Protein AF-H1VSN1-F1 (afdb_monomer_lite)

pLDDT: mean 82.19, std 19.4, range [33.34, 97.88]

Foldseek 3Di:
DDWKKKDWWKWFWQFQCQVPDDKDWDQAQFPPDDDGRQKIWIKDQDDPQDDDPPHDPHDDRGIMITMMIRRDDPDPPWAWAQPDPDPPDHTDTDRCALVGCNLVSLLSVLRVRVVVVVVLVVVDPRRPPIQICPPQRSCPVPCDSVSSSVSSSPRIDTDGDDDNAPDDDPPPPRHHDDPPPPDPPPDDPDPPPDDDDDDDDDDDDDDDDDDDDDDDDD

Structure (mmCIF, N/CA/C/O backbone):
data_AF-H1VSN1-F1
#
_entry.id   AF-H1VSN1-F1
#
loop_
_atom_site.group_PDB
_atom_site.id
_atom_site.type_symbol
_atom_site.label_atom_id
_atom_site.label_alt_id
_atom_site.label_comp_id
_atom_site.label_asym_id
_atom_site.label_entity_id
_atom_site.label_seq_id
_atom_site.pdbx_PDB_ins_code
_atom_site.Cartn_x
_atom_site.Cartn_y
_atom_site.Cartn_z
_atom_site.occupancy
_atom_site.B_iso_or_equiv
_atom_site.auth_seq_id
_atom_site.auth_comp_id
_atom_site.auth_asym_id
_atom_site.auth_atom_id
_atom_site.pdbx_PDB_model_num
ATOM 1 N N . MET A 1 1 ? -9.480 0.733 17.177 1.00 90.19 1 MET A N 1
ATOM 2 C CA . MET A 1 1 ? -8.986 -0.371 16.325 1.00 90.19 1 MET A CA 1
ATOM 3 C C . MET A 1 1 ? -7.911 0.207 15.433 1.00 90.19 1 MET A C 1
ATOM 5 O O . MET A 1 1 ? -8.069 1.339 14.990 1.00 90.19 1 MET A O 1
ATOM 9 N N . ALA A 1 2 ? -6.823 -0.525 15.237 1.00 91.38 2 ALA A N 1
ATOM 10 C CA . ALA A 1 2 ? -5.777 -0.174 14.282 1.00 91.38 2 ALA A CA 1
ATOM 11 C C . ALA A 1 2 ? -5.765 -1.203 13.145 1.00 91.38 2 ALA A C 1
ATOM 13 O O . ALA A 1 2 ? -6.296 -2.301 13.311 1.00 91.38 2 ALA A O 1
ATOM 14 N N . GLU A 1 3 ? -5.174 -0.826 12.024 1.00 93.50 3 GLU A N 1
ATOM 15 C CA . GLU A 1 3 ? -5.043 -1.620 10.802 1.00 93.50 3 GLU A CA 1
ATOM 16 C C . GLU A 1 3 ? -3.779 -1.138 10.068 1.00 93.50 3 GLU A C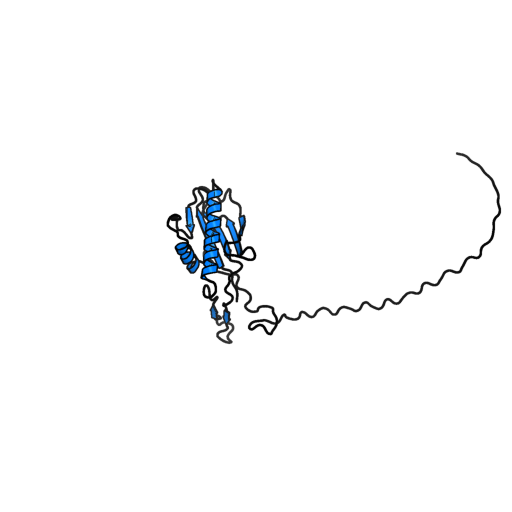 1
ATOM 18 O O . GLU A 1 3 ? -3.326 -0.023 10.343 1.00 93.50 3 GLU A O 1
ATOM 23 N N . ASN A 1 4 ? -3.185 -1.967 9.209 1.00 94.56 4 ASN A N 1
ATOM 24 C CA . ASN A 1 4 ? -2.162 -1.550 8.248 1.00 94.56 4 ASN A CA 1
ATOM 25 C C . ASN A 1 4 ? -2.818 -1.111 6.929 1.00 94.56 4 ASN A C 1
ATOM 27 O O . ASN A 1 4 ? -3.957 -1.465 6.649 1.00 94.56 4 ASN A O 1
ATOM 31 N N . TYR A 1 5 ? -2.098 -0.374 6.087 1.00 95.88 5 TYR A N 1
ATOM 32 C CA . TYR A 1 5 ? -2.568 -0.118 4.721 1.00 95.88 5 TYR A CA 1
ATOM 33 C C . TYR A 1 5 ? -1.738 -0.920 3.738 1.00 95.88 5 TYR A C 1
ATOM 35 O O . TYR A 1 5 ? -0.511 -0.827 3.739 1.00 95.88 5 TYR A O 1
ATOM 43 N N . GLU A 1 6 ? -2.407 -1.718 2.923 1.00 96.06 6 GLU A N 1
ATOM 44 C CA . GLU A 1 6 ? -1.806 -2.542 1.889 1.00 96.06 6 GLU A CA 1
ATOM 45 C C . GLU A 1 6 ? -2.018 -1.922 0.525 1.00 96.06 6 GLU A C 1
ATOM 47 O O . GLU A 1 6 ? -3.113 -1.479 0.187 1.00 96.06 6 GLU A O 1
ATOM 52 N N . ALA A 1 7 ? -0.933 -1.877 -0.233 1.00 96.62 7 ALA A N 1
ATOM 53 C CA . ALA A 1 7 ? -0.846 -1.289 -1.557 1.00 96.62 7 ALA A CA 1
ATOM 54 C C . ALA A 1 7 ? 0.370 -1.895 -2.272 1.00 96.62 7 ALA A C 1
ATOM 56 O O . ALA A 1 7 ? 0.957 -2.872 -1.806 1.00 96.62 7 ALA A O 1
ATOM 57 N N . GLY A 1 8 ? 0.793 -1.323 -3.393 1.00 96.12 8 GLY A N 1
ATOM 58 C CA . GLY A 1 8 ? 2.048 -1.716 -4.015 1.00 96.12 8 GLY A CA 1
ATOM 59 C C . GLY A 1 8 ? 2.221 -1.181 -5.418 1.00 96.12 8 GLY A C 1
ATOM 60 O O . GLY A 1 8 ? 1.441 -0.359 -5.894 1.00 96.12 8 GLY A O 1
ATOM 61 N N . VAL A 1 9 ? 3.269 -1.679 -6.060 1.00 95.75 9 VAL A N 1
ATOM 62 C CA . VAL A 1 9 ? 3.575 -1.416 -7.463 1.00 95.75 9 VAL A CA 1
ATOM 63 C C . VAL A 1 9 ? 3.561 -2.734 -8.219 1.00 95.75 9 VAL A C 1
ATOM 65 O O . VAL A 1 9 ? 4.247 -3.688 -7.841 1.00 95.75 9 VAL A O 1
ATOM 68 N N . LEU A 1 10 ? 2.749 -2.785 -9.268 1.00 95.00 10 LEU A N 1
ATOM 69 C CA . LEU A 1 10 ? 2.574 -3.944 -10.132 1.00 95.00 10 LEU A CA 1
ATOM 70 C C . LEU A 1 10 ? 3.054 -3.592 -11.531 1.00 95.00 10 LEU A C 1
ATOM 72 O O . LEU A 1 10 ? 2.751 -2.511 -12.031 1.00 95.00 10 LEU A O 1
ATOM 76 N N . GLY A 1 11 ? 3.734 -4.515 -12.197 1.00 94.50 11 GLY A N 1
ATOM 77 C CA . GLY A 1 11 ? 4.084 -4.335 -13.596 1.00 94.50 11 GLY A CA 1
ATOM 78 C C . GLY A 1 11 ? 4.507 -5.612 -14.293 1.00 94.50 11 GLY A C 1
ATOM 79 O O . GLY A 1 11 ? 4.481 -6.710 -13.732 1.00 94.50 11 GLY A O 1
ATOM 80 N N . LEU A 1 12 ? 4.882 -5.440 -15.555 1.00 94.44 12 LEU A N 1
ATOM 81 C CA . LEU A 1 12 ? 5.456 -6.469 -16.401 1.00 94.44 12 LEU A CA 1
ATOM 82 C C . LEU A 1 12 ? 6.939 -6.167 -16.622 1.00 94.44 12 LEU A C 1
ATOM 84 O O . LEU A 1 12 ? 7.295 -5.085 -17.089 1.00 94.44 12 LEU A O 1
ATOM 88 N N . ALA A 1 13 ? 7.786 -7.147 -16.334 1.00 93.75 13 ALA A N 1
ATOM 89 C CA . ALA A 1 13 ? 9.206 -7.123 -16.644 1.00 93.75 13 ALA A CA 1
ATOM 90 C C . ALA A 1 13 ? 9.476 -7.218 -18.157 1.00 93.75 13 ALA A C 1
ATOM 92 O O . ALA A 1 13 ? 8.592 -7.575 -18.952 1.00 93.75 13 ALA A O 1
ATOM 93 N N . GLY A 1 14 ? 10.716 -6.933 -18.554 1.00 93.25 14 GLY A N 1
ATOM 94 C CA . GLY A 1 14 ? 11.186 -7.054 -19.932 1.00 93.25 14 GLY A CA 1
ATOM 95 C C . GLY A 1 14 ? 11.109 -8.482 -20.473 1.00 93.25 14 GLY A C 1
ATOM 96 O O . GLY A 1 14 ? 10.671 -8.678 -21.607 1.00 93.25 14 GLY A O 1
ATOM 97 N N . ASP A 1 15 ? 11.440 -9.470 -19.641 1.00 91.88 15 ASP A N 1
ATOM 98 C CA . ASP A 1 15 ? 11.442 -10.896 -19.990 1.00 91.88 15 ASP A CA 1
ATOM 99 C C . ASP A 1 15 ? 10.823 -11.767 -18.873 1.00 91.88 15 ASP A C 1
ATOM 101 O O . ASP A 1 15 ? 10.259 -11.253 -17.903 1.00 91.88 15 ASP A O 1
ATOM 105 N N . ASP A 1 16 ? 10.872 -13.094 -19.025 1.00 90.81 16 ASP A N 1
ATOM 106 C CA . ASP A 1 16 ? 10.417 -14.064 -18.032 1.00 90.81 16 ASP A CA 1
ATOM 107 C C . ASP A 1 16 ? 11.170 -13.903 -16.706 1.00 90.81 16 ASP A C 1
ATOM 109 O O . ASP A 1 16 ? 12.324 -14.314 -16.538 1.00 90.81 16 ASP A O 1
ATOM 113 N N . ILE A 1 17 ? 10.463 -13.323 -15.743 1.00 86.12 17 ILE A N 1
ATOM 114 C CA . ILE A 1 17 ? 10.976 -13.023 -14.418 1.00 86.12 17 ILE A CA 1
ATOM 115 C C . ILE A 1 17 ? 10.793 -14.208 -13.463 1.00 86.12 17 ILE A C 1
ATOM 117 O O . ILE A 1 17 ? 11.506 -14.300 -12.467 1.00 86.12 17 ILE A O 1
ATOM 121 N N . ASN A 1 18 ? 9.936 -15.181 -13.798 1.00 78.88 18 ASN A N 1
ATOM 122 C CA . ASN A 1 18 ? 9.700 -16.370 -12.969 1.00 78.88 18 ASN A CA 1
ATOM 123 C C . ASN A 1 18 ? 10.906 -17.312 -12.943 1.00 78.88 18 ASN A C 1
ATOM 125 O O . ASN A 1 18 ? 11.047 -18.113 -12.021 1.00 78.88 18 ASN A O 1
ATOM 129 N N . LEU A 1 19 ? 11.771 -17.232 -13.955 1.00 69.81 19 LEU A N 1
ATOM 130 C CA . LEU A 1 19 ? 12.986 -18.038 -14.035 1.00 69.81 19 LEU A CA 1
ATOM 131 C C . LEU A 1 19 ? 14.138 -17.456 -13.206 1.00 69.81 19 LEU A C 1
ATOM 133 O O . LEU A 1 19 ? 15.028 -18.205 -12.812 1.00 69.81 19 LEU A O 1
ATOM 137 N N . ASN A 1 20 ? 14.126 -16.142 -12.947 1.00 63.53 20 ASN A N 1
ATOM 138 C CA . ASN A 1 20 ? 15.321 -15.408 -12.519 1.00 63.53 20 ASN A CA 1
ATOM 139 C C . ASN A 1 20 ? 15.115 -14.462 -11.325 1.00 63.53 20 ASN A C 1
ATOM 141 O O . ASN A 1 20 ? 16.101 -14.066 -10.705 1.00 63.53 20 ASN A O 1
ATOM 145 N N . ALA A 1 21 ? 13.881 -14.103 -10.965 1.00 67.44 21 ALA A N 1
ATOM 146 C CA . ALA A 1 21 ? 13.606 -13.281 -9.791 1.00 67.44 21 ALA A CA 1
ATOM 147 C C . ALA A 1 21 ? 12.996 -14.121 -8.670 1.00 67.44 21 ALA A C 1
ATOM 149 O O . ALA A 1 21 ? 11.861 -14.594 -8.742 1.00 67.44 21 ALA A O 1
ATOM 150 N N . GLY A 1 22 ? 13.775 -14.293 -7.604 1.00 76.00 22 GLY A N 1
ATOM 151 C CA . GLY A 1 22 ? 13.275 -14.820 -6.341 1.00 76.00 22 GLY A CA 1
ATOM 152 C C . GLY A 1 22 ? 12.407 -13.802 -5.599 1.00 76.00 22 GLY A C 1
ATOM 153 O O . GLY A 1 22 ? 12.321 -12.631 -5.964 1.00 76.00 22 GLY A O 1
ATOM 154 N N . GLN A 1 23 ? 11.792 -14.243 -4.503 1.00 85.81 23 GLN A N 1
ATOM 155 C CA . GLN A 1 23 ? 11.085 -13.328 -3.613 1.00 85.81 23 GLN A CA 1
ATOM 156 C C . GLN A 1 23 ? 12.068 -12.429 -2.865 1.00 85.81 23 GLN A C 1
ATOM 158 O O . GLN A 1 23 ? 13.062 -12.906 -2.316 1.00 85.81 23 GLN A O 1
ATOM 163 N N . THR A 1 24 ? 11.762 -11.135 -2.802 1.00 89.38 24 THR A N 1
ATOM 164 C CA . THR A 1 24 ? 12.584 -10.147 -2.094 1.00 89.38 24 THR A CA 1
ATOM 165 C C . THR A 1 24 ? 11.750 -9.422 -1.049 1.00 89.38 24 THR A C 1
ATOM 167 O O . THR A 1 24 ? 10.716 -8.847 -1.371 1.00 89.38 24 THR A O 1
ATOM 170 N N . GLY A 1 25 ? 12.202 -9.433 0.204 1.00 93.44 25 GLY A N 1
ATOM 171 C CA . GLY A 1 25 ? 11.630 -8.608 1.268 1.00 93.44 25 GLY A CA 1
ATOM 172 C C . GLY A 1 25 ? 12.379 -7.284 1.395 1.00 93.44 25 GLY A C 1
ATOM 173 O O . GLY A 1 25 ? 13.609 -7.262 1.385 1.00 93.44 25 GLY A O 1
ATOM 174 N N . LEU A 1 26 ? 11.646 -6.185 1.543 1.00 94.88 26 LEU A N 1
ATOM 175 C CA . LEU A 1 26 ? 12.174 -4.840 1.738 1.00 94.88 26 LEU A CA 1
ATOM 176 C C . LEU A 1 26 ? 11.604 -4.247 3.028 1.00 94.88 26 LEU A C 1
ATOM 178 O O . LEU A 1 26 ? 10.404 -4.315 3.281 1.00 94.88 26 LEU A O 1
ATOM 182 N N . LEU A 1 27 ? 12.463 -3.607 3.818 1.00 96.31 27 LEU A N 1
ATOM 183 C CA . LEU A 1 27 ? 12.059 -2.763 4.942 1.00 96.31 27 LEU A CA 1
ATOM 184 C C . LEU A 1 27 ? 12.521 -1.336 4.661 1.00 96.31 27 LEU A C 1
ATOM 186 O O . LEU A 1 27 ? 13.710 -1.018 4.775 1.00 96.31 27 LEU A O 1
ATOM 190 N N . LEU A 1 28 ? 11.578 -0.487 4.263 1.00 95.25 28 LEU A N 1
ATOM 191 C CA . LEU A 1 28 ? 11.835 0.879 3.823 1.00 95.25 28 LEU A CA 1
ATOM 192 C C . LEU A 1 28 ? 11.400 1.879 4.898 1.00 95.25 28 LEU A C 1
ATOM 194 O O . LEU A 1 28 ? 10.494 1.629 5.694 1.00 95.25 28 LEU A O 1
ATOM 198 N N . LYS A 1 29 ? 12.093 3.017 4.930 1.00 96.06 29 LYS A N 1
ATOM 199 C CA . LYS A 1 29 ? 11.678 4.205 5.678 1.00 96.06 29 LYS A CA 1
ATOM 200 C C . LYS A 1 29 ? 11.386 5.280 4.657 1.00 96.06 29 LYS A C 1
ATOM 202 O O . LYS A 1 29 ? 12.274 5.595 3.862 1.00 96.06 29 LYS A O 1
ATOM 207 N N . THR A 1 30 ? 10.167 5.791 4.664 1.00 95.69 30 THR A N 1
ATOM 208 C CA . THR A 1 30 ? 9.794 6.898 3.788 1.00 95.69 30 THR A CA 1
ATOM 209 C C . THR A 1 30 ? 10.428 8.200 4.293 1.00 95.69 30 THR A C 1
ATOM 211 O O . THR A 1 30 ? 10.767 8.303 5.476 1.00 95.69 30 THR A O 1
ATOM 214 N N . PRO A 1 31 ? 10.632 9.199 3.420 1.00 93.06 31 PRO A N 1
ATOM 215 C CA . PRO A 1 31 ? 11.226 10.483 3.793 1.00 93.06 31 PRO A CA 1
ATOM 216 C C . PRO A 1 31 ? 10.538 11.200 4.963 1.00 93.06 31 PRO A C 1
ATOM 218 O O . PRO A 1 31 ? 11.213 11.864 5.747 1.00 93.06 31 PRO A O 1
ATOM 221 N N . THR A 1 32 ? 9.215 11.075 5.084 1.00 86.12 32 THR A N 1
ATOM 222 C CA . THR A 1 32 ? 8.412 11.752 6.114 1.00 86.12 32 THR A CA 1
ATOM 223 C C . THR A 1 32 ? 8.332 10.997 7.440 1.00 86.12 32 THR A C 1
ATOM 225 O O . THR A 1 32 ? 7.899 11.575 8.439 1.00 86.12 32 THR A O 1
ATOM 228 N N . GLU A 1 33 ? 8.775 9.738 7.489 1.00 88.38 33 GLU A N 1
ATOM 229 C CA . GLU A 1 33 ? 8.801 8.961 8.725 1.00 88.38 33 GLU A CA 1
ATOM 230 C C . GLU A 1 33 ? 9.990 9.388 9.597 1.00 88.38 33 GLU A C 1
ATOM 232 O O . GLU A 1 33 ? 11.136 9.492 9.155 1.00 88.38 33 GLU A O 1
ATOM 237 N N . THR A 1 34 ? 9.737 9.601 10.885 1.00 79.62 34 THR A N 1
ATOM 238 C CA . THR A 1 34 ? 10.739 10.085 11.846 1.00 79.62 34 THR A CA 1
ATOM 239 C C . THR A 1 34 ? 11.234 8.985 12.783 1.00 79.62 34 THR A C 1
ATOM 241 O O . THR A 1 34 ? 12.395 9.025 13.191 1.00 79.62 34 THR A O 1
ATOM 244 N N . GLY A 1 35 ? 10.425 7.959 13.040 1.00 86.38 35 GLY A N 1
ATOM 245 C CA . GLY A 1 35 ? 10.732 6.800 13.871 1.00 86.38 35 GLY A CA 1
ATOM 246 C C . GLY A 1 35 ? 11.432 5.667 13.116 1.00 86.38 35 GLY A C 1
ATOM 247 O O . GLY A 1 35 ? 12.532 5.839 12.582 1.00 86.38 35 GLY A O 1
ATOM 248 N N . ASP A 1 36 ? 10.813 4.490 13.125 1.00 90.69 36 ASP A N 1
ATOM 249 C CA . ASP A 1 36 ? 11.370 3.251 12.578 1.00 90.69 36 ASP A CA 1
ATOM 250 C C . ASP A 1 36 ? 11.128 3.118 11.060 1.00 90.69 36 ASP A C 1
ATOM 252 O O . ASP A 1 36 ? 10.826 4.086 10.364 1.00 90.69 36 ASP A O 1
ATOM 256 N N . ARG A 1 37 ? 11.354 1.923 10.500 1.00 95.25 37 ARG A N 1
ATOM 257 C CA . ARG A 1 37 ? 10.896 1.589 9.144 1.00 95.25 37 ARG A CA 1
ATOM 258 C C . ARG A 1 37 ? 9.371 1.463 9.171 1.00 95.25 37 ARG A C 1
ATOM 260 O O . ARG A 1 37 ? 8.860 0.638 9.921 1.00 95.25 37 ARG A O 1
ATOM 267 N N . ASN A 1 38 ? 8.673 2.220 8.335 1.00 95.94 38 ASN A N 1
ATOM 268 C CA . ASN A 1 38 ? 7.210 2.231 8.262 1.00 95.94 38 ASN A CA 1
ATOM 269 C C . ASN A 1 38 ? 6.644 1.391 7.108 1.00 95.94 38 ASN A C 1
ATOM 271 O O . ASN A 1 38 ? 5.449 1.103 7.111 1.00 95.94 38 ASN A O 1
ATOM 275 N N . ILE A 1 39 ? 7.477 0.942 6.164 1.00 97.75 39 ILE A N 1
ATOM 276 C CA . ILE A 1 39 ? 7.047 0.141 5.013 1.00 97.75 39 ILE A CA 1
ATOM 277 C C . ILE A 1 39 ? 7.726 -1.224 5.038 1.00 97.75 39 ILE A C 1
ATOM 279 O O . ILE A 1 39 ? 8.955 -1.323 5.059 1.00 97.75 39 ILE A O 1
ATOM 283 N N . HIS A 1 40 ? 6.920 -2.277 4.983 1.00 97.06 40 HIS A N 1
ATOM 284 C CA . HIS A 1 40 ? 7.379 -3.622 4.667 1.00 97.06 40 HIS A CA 1
ATOM 285 C C . HIS A 1 40 ? 6.835 -4.003 3.300 1.00 97.06 40 HIS A C 1
ATOM 287 O O . HIS A 1 40 ? 5.622 -4.094 3.141 1.00 97.06 40 HIS A O 1
ATOM 293 N N . ALA A 1 41 ? 7.717 -4.206 2.326 1.00 97.06 41 ALA A N 1
ATOM 294 C CA . ALA A 1 41 ? 7.333 -4.684 1.009 1.00 97.06 41 ALA A CA 1
ATOM 295 C C . ALA A 1 41 ? 7.829 -6.107 0.781 1.00 97.06 41 ALA A C 1
ATOM 297 O O . ALA A 1 41 ? 8.916 -6.491 1.207 1.00 97.06 41 ALA A O 1
ATOM 298 N N . TRP A 1 42 ? 7.020 -6.884 0.087 1.00 94.12 42 TRP A N 1
ATOM 299 C CA . TRP A 1 42 ? 7.327 -8.221 -0.364 1.00 94.12 42 TRP A CA 1
ATOM 300 C C . TRP A 1 42 ? 7.147 -8.236 -1.874 1.00 94.12 42 TRP A C 1
ATOM 302 O O . TRP A 1 42 ? 6.092 -7.865 -2.385 1.00 94.12 42 TRP A O 1
ATOM 312 N N . CYS A 1 43 ? 8.211 -8.599 -2.579 1.00 93.12 43 CYS A N 1
ATOM 313 C CA . CYS A 1 43 ? 8.284 -8.551 -4.025 1.00 93.12 43 CYS A CA 1
ATOM 314 C C . CYS A 1 43 ? 8.411 -9.947 -4.617 1.00 93.12 43 CYS A C 1
ATOM 316 O O . CYS A 1 43 ? 9.130 -10.782 -4.063 1.00 93.12 43 CYS A O 1
ATOM 318 N N . GLY A 1 44 ? 7.759 -10.197 -5.747 1.00 91.56 44 GLY A N 1
ATOM 319 C CA . GLY A 1 44 ? 7.783 -11.502 -6.394 1.00 91.56 44 GLY A CA 1
ATOM 320 C C . GLY A 1 44 ? 6.853 -11.615 -7.598 1.00 91.56 44 GLY A C 1
ATOM 321 O O . GLY A 1 44 ? 6.138 -10.683 -7.965 1.00 91.56 44 GLY A O 1
ATOM 322 N N . ALA A 1 45 ? 6.858 -12.807 -8.191 1.00 90.06 45 ALA A N 1
ATOM 323 C CA . ALA A 1 45 ? 6.017 -13.196 -9.317 1.00 90.06 45 ALA A CA 1
ATOM 324 C C . ALA A 1 45 ? 4.564 -13.492 -8.900 1.00 90.06 45 ALA A C 1
ATOM 326 O O . ALA A 1 45 ? 4.111 -14.639 -8.888 1.00 90.06 45 ALA A O 1
ATOM 327 N N . PHE A 1 46 ? 3.837 -12.455 -8.506 1.00 89.25 46 PHE A N 1
ATOM 328 C CA . PHE A 1 46 ? 2.421 -12.511 -8.145 1.00 89.25 46 PHE A CA 1
ATOM 329 C C . PHE A 1 46 ? 1.776 -11.137 -8.380 1.00 89.25 46 PHE A C 1
ATOM 331 O O . PHE A 1 46 ? 2.471 -10.165 -8.671 1.00 89.25 46 PHE A O 1
ATOM 338 N N . ALA A 1 47 ? 0.457 -11.045 -8.221 1.00 90.94 47 ALA A N 1
ATOM 339 C CA . ALA A 1 47 ? -0.223 -9.793 -7.908 1.00 90.94 47 ALA A CA 1
ATOM 340 C C . ALA A 1 47 ? -1.146 -9.981 -6.711 1.00 90.94 47 ALA A C 1
ATOM 342 O O . ALA A 1 47 ? -1.791 -11.015 -6.557 1.00 90.94 47 ALA A O 1
ATOM 343 N N . LEU A 1 48 ? -1.165 -8.968 -5.856 1.00 90.00 48 LEU A N 1
ATOM 344 C CA . LEU A 1 48 ? -1.965 -8.894 -4.648 1.00 90.00 48 LEU A CA 1
ATOM 345 C C . LEU A 1 48 ? -2.683 -7.545 -4.650 1.00 90.00 48 LEU A C 1
ATOM 347 O O . LEU A 1 48 ? -2.172 -6.551 -4.149 1.00 90.00 48 LEU A O 1
ATOM 351 N N . GLU A 1 49 ? -3.873 -7.517 -5.233 1.00 88.12 49 GLU A N 1
ATOM 352 C CA . GLU A 1 49 ? -4.676 -6.295 -5.398 1.00 88.12 49 GLU A CA 1
ATOM 353 C C . GLU A 1 49 ? -5.914 -6.320 -4.487 1.00 88.12 49 GLU A C 1
ATOM 355 O O . GLU A 1 49 ? -6.996 -5.869 -4.850 1.00 88.12 49 GLU A O 1
ATOM 360 N N . GLY A 1 50 ? -5.783 -6.981 -3.331 1.00 89.75 50 GLY A N 1
ATOM 361 C CA . GLY A 1 50 ? -6.879 -7.293 -2.413 1.00 89.75 50 GLY A CA 1
ATOM 362 C C . GLY A 1 50 ? -7.230 -8.782 -2.326 1.00 89.75 50 GLY A C 1
ATOM 363 O O . GLY A 1 50 ? -6.524 -9.657 -2.830 1.00 89.75 50 GLY A O 1
ATOM 364 N N . PHE A 1 51 ? -8.354 -9.066 -1.665 1.00 88.06 51 PHE A N 1
ATOM 365 C CA . PHE A 1 51 ? -8.875 -10.419 -1.477 1.00 88.06 51 PHE A CA 1
ATOM 366 C C . PHE A 1 51 ? -10.270 -10.541 -2.082 1.00 88.06 51 PHE A C 1
ATOM 368 O O . PHE A 1 51 ? -11.240 -10.023 -1.529 1.00 88.06 51 PHE A O 1
ATOM 375 N N . TRP A 1 52 ? -10.384 -11.250 -3.205 1.00 88.50 52 TRP A N 1
ATOM 376 C CA . TRP A 1 52 ? -11.665 -11.505 -3.863 1.00 88.50 52 TRP A CA 1
ATOM 377 C C . TRP A 1 52 ? -11.829 -12.983 -4.248 1.00 88.50 52 TRP A C 1
ATOM 379 O O . TRP A 1 52 ? -10.838 -13.679 -4.504 1.00 88.50 52 TRP A O 1
ATOM 389 N N . PRO A 1 53 ? -13.075 -13.495 -4.290 1.00 90.81 53 PRO A N 1
ATOM 390 C CA . PRO A 1 53 ? -13.343 -14.856 -4.736 1.00 90.81 53 PRO A CA 1
ATOM 391 C C . PRO A 1 53 ? -12.824 -15.099 -6.156 1.00 90.81 53 PRO A C 1
ATOM 393 O O . PRO A 1 53 ? -13.083 -14.312 -7.064 1.00 90.81 53 PRO A O 1
ATOM 396 N N . GLY A 1 54 ? -12.125 -16.217 -6.354 1.00 87.56 54 GLY A N 1
ATOM 397 C CA . GLY A 1 54 ? -11.623 -16.609 -7.672 1.00 87.56 54 GLY A CA 1
ATOM 398 C C . GLY A 1 54 ? -10.375 -15.857 -8.139 1.00 87.56 54 GLY A C 1
ATOM 399 O O . GLY A 1 54 ? -10.089 -15.892 -9.335 1.00 87.56 54 GLY A O 1
ATOM 400 N N . MET A 1 55 ? -9.629 -15.200 -7.237 1.00 86.50 55 MET A N 1
ATOM 401 C CA . MET A 1 55 ? -8.318 -14.642 -7.584 1.00 86.50 55 MET A CA 1
ATOM 402 C C . MET A 1 55 ? -7.422 -15.711 -8.245 1.00 86.50 55 MET A C 1
ATOM 404 O O . MET A 1 55 ? -7.440 -16.877 -7.828 1.00 86.50 55 MET A O 1
ATOM 408 N N . PRO A 1 56 ? -6.668 -15.360 -9.296 1.00 85.31 56 PRO A N 1
ATOM 409 C CA . PRO A 1 56 ? -5.882 -16.336 -10.030 1.00 85.31 56 PRO A CA 1
ATOM 410 C C . PRO A 1 56 ? -4.631 -16.747 -9.242 1.00 85.31 56 PRO A C 1
ATOM 412 O O . PRO A 1 56 ? -4.023 -15.959 -8.526 1.00 85.31 56 PRO A O 1
ATOM 415 N N . ASN A 1 57 ? -4.202 -17.996 -9.433 1.00 83.50 57 ASN A N 1
ATOM 416 C CA . ASN A 1 57 ? -2.948 -18.513 -8.865 1.00 83.50 57 ASN A CA 1
ATOM 417 C C . ASN A 1 57 ? -1.734 -18.267 -9.777 1.00 83.50 57 ASN A C 1
ATOM 419 O O . ASN A 1 57 ? -0.619 -18.669 -9.452 1.00 83.50 57 ASN A O 1
ATOM 423 N N . TYR A 1 58 ? -1.951 -17.671 -10.951 1.00 85.00 58 TYR A N 1
ATOM 424 C CA . TYR A 1 58 ? -0.912 -17.403 -11.933 1.00 85.00 58 TYR A CA 1
ATOM 425 C C . TYR A 1 58 ? -1.225 -16.130 -12.709 1.00 85.00 58 TYR A C 1
ATOM 427 O O . TYR A 1 58 ? -2.321 -15.968 -13.241 1.00 85.00 58 TYR A O 1
ATOM 435 N N . TYR A 1 59 ? -0.219 -15.270 -12.802 1.00 85.69 59 TYR A N 1
ATOM 436 C CA . TYR A 1 59 ? -0.341 -13.914 -13.323 1.00 85.69 59 TYR A CA 1
ATOM 437 C C . TYR A 1 59 ? 0.477 -13.687 -14.608 1.00 85.69 59 TYR A C 1
ATOM 439 O O . TYR A 1 59 ? 0.572 -12.582 -15.121 1.00 85.69 59 TYR A O 1
ATOM 447 N N . GLY A 1 60 ? 1.062 -14.742 -15.179 1.00 90.88 60 GLY A N 1
ATOM 448 C CA . GLY A 1 60 ? 1.928 -14.639 -16.354 1.00 90.88 60 GLY A CA 1
ATOM 449 C C . GLY A 1 60 ? 3.419 -14.640 -16.012 1.00 90.88 60 GLY A C 1
ATOM 450 O O . GLY A 1 60 ? 3.824 -14.444 -14.872 1.00 90.88 60 GLY A O 1
ATOM 451 N N . ARG A 1 61 ? 4.251 -14.885 -17.033 1.00 91.75 61 ARG A N 1
ATOM 452 C CA . ARG A 1 61 ? 5.713 -15.068 -16.897 1.00 91.75 61 ARG A CA 1
ATOM 453 C C . ARG A 1 61 ? 6.471 -13.776 -16.605 1.00 91.75 61 ARG A C 1
ATOM 455 O O . ARG A 1 61 ? 7.603 -13.807 -16.152 1.00 91.75 61 ARG A O 1
ATOM 462 N N . ARG A 1 62 ? 5.858 -12.640 -16.924 1.00 93.56 62 ARG A N 1
ATOM 463 C CA . ARG A 1 62 ? 6.477 -11.313 -16.838 1.00 93.56 62 ARG A CA 1
ATOM 464 C C . ARG A 1 62 ? 5.938 -10.498 -15.671 1.00 93.56 62 ARG A C 1
ATOM 466 O O . ARG A 1 62 ? 6.475 -9.436 -15.396 1.00 93.56 62 ARG A O 1
ATOM 473 N N . GLN A 1 63 ? 4.863 -10.950 -15.029 1.00 93.56 63 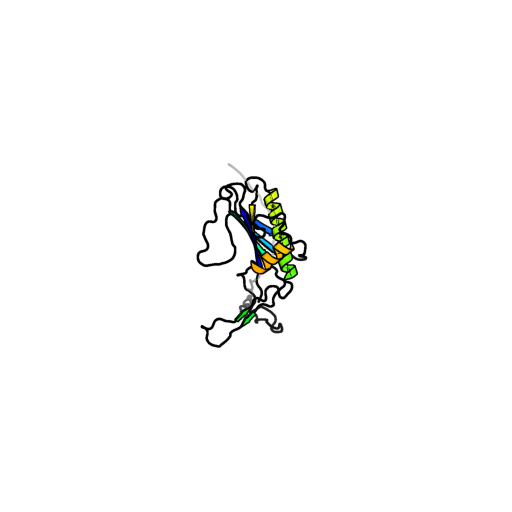GLN A N 1
ATOM 474 C CA . GLN A 1 63 ? 4.193 -10.163 -14.007 1.00 93.56 63 GLN A CA 1
ATOM 475 C C . GLN A 1 63 ? 4.952 -10.236 -12.689 1.00 93.56 63 GLN A C 1
ATOM 477 O O . GLN A 1 63 ? 5.271 -11.317 -12.198 1.00 93.56 63 GLN A O 1
ATOM 482 N N . TYR A 1 64 ? 5.226 -9.065 -12.128 1.00 93.19 64 TYR A N 1
ATOM 483 C CA . TYR A 1 64 ? 5.963 -8.914 -10.889 1.00 93.19 64 TYR A CA 1
ATOM 484 C C . TYR A 1 64 ? 5.347 -7.786 -10.076 1.00 93.19 64 TYR A C 1
ATOM 486 O O . TYR A 1 64 ? 5.027 -6.723 -10.612 1.00 93.19 64 TYR A O 1
ATOM 494 N N . MET A 1 65 ? 5.195 -8.004 -8.779 1.00 93.88 65 MET A N 1
ATOM 495 C CA . MET A 1 65 ? 4.673 -7.002 -7.865 1.00 93.88 65 MET A CA 1
ATOM 496 C C . MET A 1 65 ? 5.625 -6.837 -6.700 1.00 93.88 65 MET A C 1
ATOM 498 O O . MET A 1 65 ? 6.172 -7.823 -6.218 1.00 93.88 65 MET A O 1
ATOM 502 N N . CYS A 1 66 ? 5.764 -5.610 -6.211 1.00 95.69 66 CYS A N 1
ATOM 503 C CA . CYS A 1 66 ? 6.106 -5.368 -4.818 1.00 95.69 66 CYS A CA 1
ATOM 504 C C . CYS A 1 66 ? 4.838 -4.942 -4.079 1.00 95.69 66 CYS A C 1
ATOM 506 O O . CYS A 1 66 ? 4.436 -3.779 -4.151 1.00 95.69 66 CYS A O 1
ATOM 508 N N . ALA A 1 67 ? 4.197 -5.894 -3.400 1.00 96.00 67 ALA A N 1
ATOM 509 C CA . ALA A 1 67 ? 3.138 -5.590 -2.447 1.00 96.00 67 ALA A CA 1
ATOM 510 C C . ALA A 1 67 ? 3.768 -5.001 -1.188 1.00 96.00 67 ALA A C 1
ATOM 512 O O . ALA A 1 67 ? 4.865 -5.394 -0.801 1.00 96.00 67 ALA A O 1
ATOM 513 N N . MET A 1 68 ? 3.098 -4.062 -0.540 1.00 97.06 68 MET A N 1
ATOM 514 C CA . MET A 1 68 ? 3.611 -3.388 0.640 1.00 97.06 68 MET A CA 1
ATOM 515 C C . MET A 1 68 ? 2.538 -3.195 1.693 1.00 97.06 68 MET A C 1
ATOM 517 O O . MET A 1 68 ? 1.375 -2.979 1.379 1.00 97.06 68 MET A O 1
ATOM 521 N N . ALA A 1 69 ? 2.976 -3.226 2.944 1.00 97.00 69 ALA A N 1
ATOM 522 C CA . ALA A 1 69 ? 2.219 -2.843 4.114 1.00 97.00 69 ALA A CA 1
ATOM 523 C C . ALA A 1 69 ? 2.832 -1.576 4.717 1.00 97.00 69 ALA A C 1
ATOM 525 O O . ALA A 1 69 ? 3.999 -1.568 5.124 1.00 97.00 69 ALA A O 1
ATOM 526 N N . HIS A 1 70 ? 2.017 -0.538 4.851 1.00 96.88 70 HIS A N 1
ATOM 527 C CA . HIS A 1 70 ? 2.270 0.572 5.751 1.00 96.88 70 HIS A CA 1
ATOM 528 C C . HIS A 1 70 ? 2.011 0.106 7.179 1.00 96.88 70 HIS A C 1
ATOM 530 O O . HIS A 1 70 ? 0.867 -0.045 7.603 1.00 96.88 70 HIS A O 1
ATOM 536 N N . MET A 1 71 ? 3.083 -0.173 7.914 1.00 94.50 71 MET A N 1
ATOM 537 C CA . MET A 1 71 ? 3.038 -0.848 9.213 1.00 94.50 71 MET A CA 1
ATOM 538 C C . MET A 1 71 ? 2.633 0.074 10.362 1.00 94.50 71 MET A C 1
ATOM 540 O O . MET A 1 71 ? 2.205 -0.401 11.414 1.00 94.50 71 MET A O 1
ATOM 544 N N . GLN A 1 72 ? 2.787 1.388 10.185 1.00 89.62 72 GLN A N 1
ATOM 545 C CA . GLN A 1 72 ? 2.558 2.367 11.246 1.00 89.62 72 GLN A CA 1
ATOM 546 C C . GLN A 1 72 ? 1.545 3.458 10.867 1.00 89.62 72 GLN A C 1
ATOM 548 O O . GLN A 1 72 ? 1.869 4.632 11.027 1.00 89.62 72 GLN A O 1
ATOM 553 N N . PRO A 1 73 ? 0.319 3.133 10.398 1.00 92.44 73 PRO A N 1
ATOM 554 C CA . PRO A 1 73 ? -0.668 4.169 10.129 1.00 92.44 73 PRO A CA 1
ATOM 555 C C . PRO A 1 73 ? -0.940 5.053 11.341 1.00 92.44 73 PRO A C 1
ATOM 557 O O . PRO A 1 73 ? -0.970 4.593 12.494 1.00 92.44 73 PRO A O 1
ATOM 560 N N . ARG A 1 74 ? -1.174 6.334 11.068 1.00 92.06 74 ARG A N 1
ATOM 561 C CA . ARG A 1 74 ? -1.458 7.343 12.091 1.00 92.06 74 ARG A CA 1
ATOM 562 C C . ARG A 1 74 ? -2.842 7.133 12.704 1.00 92.06 74 ARG A C 1
ATOM 564 O O . ARG A 1 74 ? -3.024 7.351 13.907 1.00 92.06 74 ARG A O 1
ATOM 571 N N . SER A 1 75 ? -3.807 6.660 11.913 1.00 91.12 75 SER A N 1
ATOM 572 C CA . SER A 1 75 ? -5.172 6.425 12.387 1.00 91.12 75 SER A CA 1
ATOM 573 C C . SER A 1 75 ? -5.263 5.253 13.373 1.00 91.12 75 SER A C 1
ATOM 575 O O . SER A 1 75 ? -4.789 4.142 13.143 1.00 91.12 75 SER A O 1
ATOM 577 N N . ARG A 1 76 ? -5.951 5.497 14.494 1.00 90.75 76 ARG A N 1
ATOM 578 C CA . ARG A 1 76 ? -6.431 4.467 15.438 1.00 90.75 76 ARG A CA 1
ATOM 579 C C . ARG A 1 76 ? -7.926 4.604 15.732 1.00 90.75 76 ARG A C 1
ATOM 581 O O . ARG A 1 76 ? -8.421 4.064 16.726 1.00 90.75 76 ARG A O 1
ATOM 588 N N . ALA A 1 77 ? -8.625 5.352 14.879 1.00 91.94 77 ALA A N 1
ATOM 589 C CA . ALA A 1 77 ? -10.013 5.752 15.074 1.00 91.94 77 ALA A CA 1
ATOM 590 C C . ALA A 1 77 ? -11.017 4.632 14.756 1.00 91.94 77 ALA A C 1
ATOM 592 O O . ALA A 1 77 ? -12.185 4.737 15.128 1.00 91.94 77 ALA A O 1
ATOM 593 N N . GLY A 1 78 ? -10.574 3.549 14.108 1.00 93.81 78 GLY A N 1
ATOM 594 C CA . GLY A 1 78 ? -11.447 2.448 13.726 1.00 93.81 78 GLY A CA 1
ATOM 595 C C . GLY A 1 78 ? -12.156 1.790 14.914 1.00 93.81 78 GLY A C 1
ATOM 596 O O . GLY A 1 78 ? -11.670 1.794 16.051 1.00 93.81 78 GLY A O 1
ATOM 597 N N . SER A 1 79 ? -13.288 1.147 14.656 1.00 94.81 79 SER A N 1
ATOM 598 C CA . SER A 1 79 ? -14.098 0.469 15.665 1.00 94.81 79 SER A CA 1
ATOM 599 C C . SER A 1 79 ? -14.813 -0.760 15.110 1.00 94.81 79 SER A C 1
ATOM 601 O O . SER A 1 79 ? -15.072 -0.858 13.911 1.00 94.81 79 SER A O 1
ATOM 603 N N . VAL A 1 80 ? -15.149 -1.673 16.020 1.00 95.25 80 VAL A N 1
ATOM 604 C CA . VAL A 1 80 ? -16.143 -2.724 15.810 1.00 95.25 80 VAL A CA 1
ATOM 605 C C . VAL A 1 80 ? -17.167 -2.623 16.937 1.00 95.25 80 VAL A C 1
ATOM 607 O O . VAL A 1 80 ? -16.786 -2.523 18.107 1.00 95.25 80 VAL A O 1
ATOM 610 N N . ARG A 1 81 ? -18.457 -2.578 16.604 1.00 95.56 81 ARG A N 1
ATOM 611 C CA . ARG A 1 81 ? -19.553 -2.410 17.568 1.00 95.56 81 ARG A CA 1
ATOM 612 C C . ARG A 1 81 ? -20.647 -3.429 17.281 1.00 95.56 81 ARG A C 1
ATOM 614 O O . ARG A 1 81 ? -21.069 -3.590 16.138 1.00 95.56 81 ARG A O 1
ATOM 621 N N . LEU A 1 82 ? -21.114 -4.119 18.319 1.00 96.81 82 LEU A N 1
ATOM 622 C CA . LEU A 1 82 ? -22.289 -4.979 18.197 1.00 96.81 82 LEU A CA 1
ATOM 623 C C . LEU A 1 82 ? -23.514 -4.112 17.897 1.00 96.81 82 LEU A C 1
ATOM 625 O O . LEU A 1 82 ? -23.685 -3.057 18.512 1.00 96.81 82 LEU A O 1
ATOM 629 N N . ARG A 1 83 ? -24.354 -4.560 16.961 1.00 96.38 83 ARG A N 1
ATOM 630 C CA . ARG A 1 83 ? -25.624 -3.890 16.638 1.00 96.38 83 ARG A CA 1
ATOM 631 C C . ARG A 1 83 ? -26.793 -4.416 17.466 1.00 96.38 83 ARG A C 1
ATOM 633 O O . ARG A 1 83 ? -27.774 -3.705 17.650 1.00 96.38 83 ARG A O 1
ATOM 640 N N . SER A 1 84 ? -26.676 -5.637 17.976 1.00 96.81 84 SER A N 1
ATOM 641 C CA . SER A 1 84 ? -27.691 -6.306 18.782 1.00 96.81 84 SER A CA 1
ATOM 642 C C . SER A 1 84 ? -27.040 -7.309 19.745 1.00 96.81 84 SER A C 1
ATOM 644 O O . SER A 1 84 ? -25.812 -7.407 19.834 1.00 96.81 84 SER A O 1
ATOM 646 N N . SER A 1 85 ? -27.872 -8.040 20.487 1.00 97.19 85 SER A N 1
ATOM 647 C CA . SER A 1 85 ? -27.466 -9.198 21.287 1.00 97.19 85 SER A CA 1
ATOM 648 C C . SER A 1 85 ? -27.525 -10.529 20.525 1.00 97.19 85 SER A C 1
ATOM 650 O O . SER A 1 85 ? -27.168 -11.551 21.106 1.00 97.19 85 SER A O 1
ATOM 652 N N . ASP A 1 86 ? -28.005 -10.546 19.276 1.00 97.81 86 ASP A N 1
ATOM 653 C CA . ASP A 1 86 ? -28.018 -11.746 18.435 1.00 97.81 86 ASP A CA 1
ATOM 654 C C . ASP A 1 86 ? -26.599 -11.991 17.886 1.00 97.81 86 ASP A C 1
ATOM 656 O O . ASP A 1 86 ? -26.060 -11.135 17.183 1.00 97.81 86 ASP A O 1
ATOM 660 N N . PRO A 1 87 ? -25.954 -13.132 18.191 1.00 97.00 87 PRO A N 1
ATOM 661 C CA . PRO A 1 87 ? -24.595 -13.409 17.728 1.00 97.00 87 PRO A CA 1
ATOM 662 C C . PRO A 1 87 ? -24.494 -13.665 16.215 1.00 97.00 87 PRO A C 1
ATOM 664 O O . PRO A 1 87 ? -23.379 -13.756 15.702 1.00 97.00 87 PRO A O 1
ATOM 667 N N . THR A 1 88 ? -25.618 -13.824 15.510 1.00 97.38 88 THR A N 1
ATOM 668 C CA . THR A 1 88 ? -25.659 -13.989 14.048 1.00 97.38 88 THR A CA 1
ATOM 669 C C . THR A 1 88 ? -25.729 -12.656 13.305 1.00 97.38 88 THR A C 1
ATOM 671 O O . THR A 1 88 ? -25.388 -12.595 12.120 1.00 97.38 88 THR A O 1
ATOM 674 N N . ASP A 1 89 ? -26.082 -11.571 14.001 1.00 97.88 89 ASP A N 1
ATOM 675 C CA . ASP A 1 89 ? -26.071 -10.237 13.422 1.00 97.88 89 ASP A CA 1
ATOM 676 C C . ASP A 1 89 ? -24.632 -9.774 13.184 1.00 97.88 89 ASP A C 1
ATOM 678 O O . ASP A 1 89 ? -23.796 -9.719 14.090 1.00 97.88 89 ASP A O 1
ATOM 682 N N . THR A 1 90 ? -24.335 -9.375 11.945 1.00 97.75 90 THR A N 1
ATOM 683 C CA . THR A 1 90 ? -23.031 -8.790 11.615 1.00 97.75 90 THR A CA 1
ATOM 684 C C . THR A 1 90 ? -22.786 -7.552 12.493 1.00 97.75 90 THR A C 1
ATOM 686 O O . THR A 1 90 ? -23.697 -6.750 12.682 1.00 97.75 90 THR A O 1
ATOM 689 N N . PRO A 1 91 ? -21.585 -7.323 13.037 1.00 97.31 91 PRO A N 1
ATOM 690 C CA . PRO A 1 91 ? -21.301 -6.083 13.753 1.00 97.31 91 PRO A CA 1
ATOM 691 C C . PRO A 1 91 ? -21.183 -4.888 12.793 1.00 97.31 91 PRO A C 1
ATOM 693 O O . PRO A 1 91 ? -20.995 -5.036 11.585 1.00 97.31 91 PRO A O 1
ATOM 696 N N . GLU A 1 92 ? -21.287 -3.674 13.326 1.00 97.31 92 GLU A N 1
ATOM 697 C CA . GLU A 1 92 ? -20.809 -2.472 12.644 1.00 97.31 92 GLU A CA 1
ATOM 698 C C . GLU A 1 92 ? -19.276 -2.463 12.705 1.00 97.31 92 GLU A C 1
ATOM 700 O O . GLU A 1 92 ? -18.702 -2.425 13.794 1.00 97.31 92 GLU A O 1
ATOM 705 N N . ILE A 1 93 ? -18.615 -2.514 11.550 1.00 95.69 93 ILE A N 1
ATOM 706 C CA . ILE A 1 93 ? -17.156 -2.422 11.425 1.00 95.69 93 ILE A CA 1
ATOM 707 C C . ILE A 1 93 ? -16.846 -1.176 10.607 1.00 95.69 93 ILE A C 1
ATOM 709 O O . ILE A 1 93 ? -17.342 -1.022 9.494 1.00 95.69 93 ILE A O 1
ATOM 713 N N . ASN A 1 94 ? -16.023 -0.287 11.153 1.00 95.12 94 ASN A N 1
ATOM 714 C CA . ASN A 1 94 ? -15.580 0.904 10.443 1.00 95.12 94 ASN A CA 1
ATOM 715 C C . ASN A 1 94 ? -14.133 1.212 10.820 1.00 95.12 94 ASN A C 1
ATOM 717 O O . ASN A 1 94 ? -13.848 1.502 11.980 1.00 95.12 94 ASN A O 1
ATOM 721 N N . PHE A 1 95 ? -13.224 1.157 9.851 1.00 93.69 95 PHE A N 1
ATOM 722 C CA . PHE A 1 95 ? -11.802 1.418 10.071 1.00 93.69 95 PHE A CA 1
ATOM 723 C C . PHE A 1 95 ? -11.447 2.904 10.150 1.00 93.69 95 PHE A C 1
ATOM 725 O O . PHE A 1 95 ? -10.376 3.224 10.663 1.00 93.69 95 PHE A O 1
ATOM 732 N N . ARG A 1 96 ? -12.339 3.800 9.700 1.00 94.00 96 ARG A N 1
ATOM 733 C CA . ARG A 1 96 ? -12.098 5.251 9.632 1.00 94.00 96 ARG A CA 1
ATOM 734 C C . ARG A 1 96 ? -10.842 5.561 8.807 1.00 94.00 96 ARG A C 1
ATOM 736 O O . ARG A 1 96 ? -9.993 6.352 9.225 1.00 94.00 96 ARG A O 1
ATOM 743 N N . PHE A 1 97 ? -10.691 4.865 7.673 1.00 92.38 97 PHE A N 1
ATOM 744 C CA . PHE A 1 97 ? -9.570 5.078 6.759 1.00 92.38 97 PHE A CA 1
ATOM 745 C C . PHE A 1 97 ? -9.517 6.543 6.345 1.00 92.38 97 PHE A C 1
ATOM 747 O O . PHE A 1 97 ? -10.542 7.173 6.087 1.00 92.38 97 PHE A O 1
ATOM 754 N N . TRP A 1 98 ? -8.301 7.074 6.327 1.00 93.94 98 TRP A N 1
ATOM 755 C CA . TRP A 1 98 ? -7.973 8.433 5.907 1.00 93.94 98 TRP A CA 1
ATOM 756 C C . TRP A 1 98 ? -8.536 9.587 6.757 1.00 93.94 98 TRP A C 1
ATOM 758 O O . TRP A 1 98 ? -8.146 10.729 6.538 1.00 93.94 98 TRP A O 1
ATOM 768 N N . GLU A 1 99 ? -9.392 9.332 7.753 1.00 94.75 99 GLU A N 1
ATOM 769 C CA . GLU A 1 99 ? -9.993 10.396 8.577 1.00 94.75 99 GLU A CA 1
ATOM 770 C C . GLU A 1 99 ? -8.986 11.077 9.524 1.00 94.75 99 GLU A C 1
ATOM 772 O O . GLU A 1 99 ? -9.179 12.221 9.927 1.00 94.75 99 GLU A O 1
ATOM 777 N N . THR A 1 100 ? -7.915 10.387 9.928 1.00 94.31 100 THR A N 1
ATOM 778 C CA . THR A 1 100 ? -6.890 10.919 10.843 1.00 94.31 100 THR A CA 1
ATOM 779 C C . THR A 1 100 ? -5.499 10.617 10.305 1.00 94.31 100 THR A C 1
ATOM 781 O O . THR A 1 100 ? -5.110 9.453 10.262 1.00 94.31 100 THR A O 1
ATOM 784 N N . GLY A 1 101 ? -4.752 11.658 9.923 1.00 93.81 101 GLY A N 1
ATOM 785 C CA . GLY A 1 101 ? -3.399 11.519 9.361 1.00 93.81 101 GLY A CA 1
ATOM 786 C C . GLY A 1 101 ? -3.358 10.817 7.999 1.00 93.81 101 GLY A C 1
ATOM 787 O O . GLY A 1 101 ? -2.333 10.259 7.622 1.00 93.81 101 GLY A O 1
ATOM 788 N N . GLY A 1 102 ? -4.500 10.768 7.303 1.00 94.69 102 GLY A N 1
ATOM 789 C CA . GLY A 1 102 ? -4.672 9.981 6.089 1.00 94.69 102 GLY A CA 1
ATOM 790 C C . GLY A 1 102 ? -3.859 10.478 4.907 1.00 94.69 102 GLY A C 1
ATOM 791 O O . GLY A 1 102 ? -3.302 9.672 4.177 1.00 94.69 102 GLY A O 1
ATOM 792 N N . GLU A 1 103 ? -3.781 11.793 4.731 1.00 95.75 103 GLU A N 1
ATOM 793 C CA . GLU A 1 103 ? -2.993 12.405 3.659 1.00 95.75 103 GLU A CA 1
ATOM 794 C C . GLU A 1 103 ? -1.503 12.106 3.823 1.00 95.75 103 GLU A C 1
ATOM 796 O O . GLU A 1 103 ? -0.818 11.803 2.850 1.00 95.75 103 GLU A O 1
ATOM 801 N N . GLU A 1 104 ? -0.997 12.153 5.054 1.00 95.38 104 GLU A N 1
ATOM 802 C CA . GLU A 1 104 ? 0.385 11.811 5.366 1.00 95.38 104 GLU A CA 1
ATOM 803 C C . GLU A 1 104 ? 0.657 10.322 5.139 1.00 95.38 104 GLU A C 1
ATOM 805 O O . GLU A 1 104 ? 1.635 9.983 4.478 1.00 95.38 104 GLU A O 1
ATOM 810 N N . ASP A 1 105 ? -0.226 9.439 5.615 1.00 96.12 105 ASP A N 1
ATOM 811 C CA . ASP A 1 105 ? -0.094 7.996 5.389 1.00 96.12 105 ASP A CA 1
ATOM 812 C C . ASP A 1 105 ? -0.157 7.652 3.881 1.00 96.12 105 ASP A C 1
ATOM 814 O O . ASP A 1 105 ? 0.607 6.816 3.401 1.00 96.12 105 ASP A O 1
ATOM 818 N N . LEU A 1 106 ? -1.024 8.315 3.101 1.00 97.25 106 LEU A N 1
ATOM 819 C CA . LEU A 1 106 ? -1.104 8.125 1.646 1.00 97.25 106 LEU A CA 1
ATOM 820 C C . LEU A 1 106 ? 0.167 8.598 0.930 1.00 97.25 106 LEU A C 1
ATOM 822 O O . LEU A 1 106 ? 0.659 7.906 0.040 1.00 97.25 106 LEU A O 1
ATOM 826 N N . ARG A 1 107 ? 0.732 9.746 1.325 1.00 97.06 107 ARG A N 1
ATOM 827 C CA . ARG A 1 107 ? 2.019 10.227 0.790 1.00 97.06 107 ARG A CA 1
ATOM 828 C C . ARG A 1 107 ? 3.143 9.230 1.053 1.00 97.06 107 ARG A C 1
ATOM 830 O O . ARG A 1 107 ? 3.979 9.019 0.182 1.00 97.06 107 ARG A O 1
ATOM 837 N N . GLU A 1 108 ? 3.128 8.558 2.201 1.00 97.06 108 GLU A N 1
ATOM 838 C CA . GLU A 1 108 ? 4.105 7.514 2.523 1.00 97.06 108 GLU A CA 1
ATOM 839 C C . GLU A 1 108 ? 3.977 6.286 1.601 1.00 97.06 108 GLU A C 1
ATOM 841 O O . GLU A 1 108 ? 4.994 5.702 1.216 1.00 97.06 108 GLU A O 1
ATOM 846 N N . LEU A 1 109 ? 2.766 5.934 1.151 1.00 97.44 109 LEU A N 1
ATOM 847 C CA . LEU A 1 109 ? 2.578 4.917 0.105 1.00 97.44 109 LEU A CA 1
ATOM 848 C C . LEU A 1 109 ? 3.152 5.379 -1.247 1.00 97.44 109 LEU A C 1
ATOM 850 O O . LEU A 1 109 ? 3.856 4.615 -1.912 1.00 97.44 109 LEU A O 1
ATOM 854 N N . VAL A 1 110 ? 2.904 6.635 -1.635 1.00 97.12 110 VAL A N 1
ATOM 855 C CA . VAL A 1 110 ? 3.462 7.225 -2.867 1.00 97.12 110 VAL A CA 1
ATOM 856 C C . VAL A 1 110 ? 4.992 7.209 -2.836 1.00 97.12 110 VAL A C 1
ATOM 858 O O . VAL A 1 110 ? 5.629 6.715 -3.768 1.00 97.12 110 VAL A O 1
ATOM 861 N N . ASP A 1 111 ? 5.596 7.649 -1.732 1.00 96.88 111 ASP A N 1
ATOM 862 C CA . ASP A 1 111 ? 7.046 7.627 -1.537 1.00 96.88 111 ASP A CA 1
ATOM 863 C C . ASP A 1 111 ? 7.624 6.213 -1.662 1.00 96.88 111 ASP A C 1
ATOM 865 O O . ASP A 1 111 ? 8.655 6.007 -2.313 1.00 96.88 111 ASP A O 1
ATOM 869 N N . ALA A 1 112 ? 6.960 5.226 -1.060 1.00 97.06 112 ALA A N 1
ATOM 870 C CA . ALA A 1 112 ? 7.380 3.834 -1.113 1.00 97.06 112 ALA A CA 1
ATOM 871 C C . ALA A 1 112 ? 7.372 3.281 -2.545 1.00 97.06 112 ALA A C 1
ATOM 873 O O . ALA A 1 112 ? 8.361 2.677 -2.972 1.00 97.06 112 ALA A O 1
ATOM 874 N N . VAL A 1 113 ? 6.307 3.529 -3.315 1.00 95.88 113 VAL A N 1
ATOM 875 C CA . VAL A 1 113 ? 6.245 3.137 -4.731 1.00 95.88 113 VAL A CA 1
ATOM 876 C C . VAL A 1 113 ? 7.289 3.869 -5.561 1.00 95.88 113 VAL A C 1
ATOM 878 O O . VAL A 1 113 ? 7.992 3.228 -6.342 1.00 95.88 113 VAL A O 1
ATOM 881 N N . ASN A 1 114 ? 7.488 5.168 -5.341 1.00 94.88 114 ASN A N 1
ATOM 882 C CA . ASN A 1 114 ? 8.529 5.938 -6.018 1.00 94.88 114 ASN A CA 1
ATOM 883 C C . ASN A 1 114 ? 9.938 5.365 -5.735 1.00 94.88 114 ASN A C 1
ATOM 885 O O . ASN A 1 114 ? 10.779 5.312 -6.637 1.00 94.88 114 ASN A O 1
ATOM 889 N N . ILE A 1 115 ? 10.213 4.897 -4.509 1.00 95.44 115 ILE A N 1
ATOM 890 C CA . ILE A 1 115 ? 11.462 4.193 -4.158 1.00 95.44 115 ILE A CA 1
ATOM 891 C C . ILE A 1 115 ? 11.573 2.858 -4.906 1.00 95.44 115 ILE A C 1
ATOM 893 O O . ILE A 1 115 ? 12.608 2.593 -5.522 1.00 95.44 115 ILE A O 1
ATOM 897 N N . MET A 1 116 ? 10.527 2.028 -4.875 1.00 94.38 116 MET A N 1
ATOM 898 C CA . MET A 1 116 ? 10.526 0.710 -5.522 1.00 94.38 116 MET A CA 1
ATOM 899 C C . MET A 1 116 ? 10.668 0.815 -7.045 1.00 94.38 116 MET A C 1
ATOM 901 O O . MET A 1 116 ? 11.468 0.088 -7.633 1.00 94.38 116 MET A O 1
ATOM 905 N N . ARG A 1 117 ? 9.998 1.788 -7.674 1.00 92.62 117 ARG A N 1
ATOM 906 C CA . ARG A 1 117 ? 10.106 2.084 -9.110 1.00 92.62 117 ARG A CA 1
ATOM 907 C C . ARG A 1 117 ? 11.542 2.395 -9.521 1.00 92.62 117 ARG A C 1
ATOM 909 O O . ARG A 1 117 ? 12.035 1.838 -10.499 1.00 92.62 117 ARG A O 1
ATOM 916 N N . ARG A 1 118 ? 12.254 3.228 -8.751 1.00 92.50 118 ARG A N 1
ATOM 917 C CA . ARG A 1 118 ? 13.689 3.478 -8.989 1.00 92.50 118 ARG A CA 1
ATOM 918 C C . ARG A 1 118 ? 14.517 2.197 -8.877 1.00 92.50 118 ARG A C 1
ATOM 920 O O . ARG A 1 118 ? 15.439 2.015 -9.663 1.00 92.50 118 ARG A O 1
ATOM 927 N N . GLY A 1 119 ? 14.173 1.313 -7.940 1.00 91.31 119 GLY A N 1
ATOM 928 C CA . GLY A 1 119 ? 14.796 -0.004 -7.798 1.00 91.31 119 GLY A CA 1
ATOM 929 C C . GLY A 1 119 ? 14.624 -0.883 -9.039 1.00 91.31 119 GLY A C 1
ATOM 930 O O . GLY A 1 119 ? 15.612 -1.419 -9.532 1.00 91.31 119 GLY A O 1
ATOM 931 N N . PHE A 1 120 ? 13.408 -0.980 -9.588 1.00 90.12 120 PHE A N 1
ATOM 932 C CA . PHE A 1 120 ? 13.153 -1.749 -10.815 1.00 90.12 120 PHE A CA 1
ATOM 933 C C . PHE A 1 120 ? 13.936 -1.220 -12.015 1.00 90.12 120 PHE A C 1
ATOM 935 O O . PHE A 1 120 ? 14.542 -2.001 -12.743 1.00 90.12 120 PHE A O 1
ATOM 942 N N . LEU A 1 121 ? 13.968 0.102 -12.197 1.00 90.19 121 LEU A N 1
ATOM 943 C CA . LEU A 1 121 ? 14.724 0.722 -13.285 1.00 90.19 121 LEU A CA 1
ATOM 944 C C . LEU A 1 121 ? 16.238 0.518 -13.126 1.00 90.19 121 LEU A C 1
ATOM 946 O O . LEU A 1 121 ? 16.939 0.347 -14.118 1.00 90.19 121 LEU A O 1
ATOM 950 N N . ALA A 1 122 ? 16.744 0.511 -11.890 1.00 92.81 122 ALA A N 1
ATOM 951 C CA . ALA A 1 122 ? 18.158 0.286 -11.603 1.00 92.81 122 ALA A CA 1
ATOM 952 C C . ALA A 1 122 ? 18.582 -1.190 -11.699 1.00 92.81 122 ALA A C 1
ATOM 954 O O . ALA A 1 122 ? 19.770 -1.461 -11.858 1.00 92.81 122 ALA A O 1
ATOM 955 N N . ALA A 1 123 ? 17.643 -2.136 -11.594 1.00 89.31 123 ALA A N 1
ATOM 956 C CA . ALA A 1 123 ? 17.936 -3.567 -11.670 1.00 89.31 123 ALA A CA 1
ATOM 957 C C . ALA A 1 123 ? 18.436 -4.004 -13.060 1.00 89.31 123 ALA A C 1
ATOM 959 O O . ALA A 1 123 ? 19.223 -4.943 -13.145 1.00 89.31 123 ALA A O 1
ATOM 960 N N . GLY A 1 124 ? 18.017 -3.313 -14.127 1.00 89.38 124 GLY A N 1
ATOM 961 C CA . GLY A 1 124 ? 18.361 -3.669 -15.504 1.00 89.38 124 GLY A CA 1
ATOM 962 C C . GLY A 1 124 ? 17.699 -4.972 -15.965 1.00 89.38 124 GLY A C 1
ATOM 963 O O . GLY A 1 124 ? 16.663 -5.387 -15.439 1.00 89.38 124 GLY A O 1
ATOM 964 N N . ASP A 1 125 ? 18.279 -5.620 -16.971 1.00 88.75 125 ASP A N 1
ATOM 965 C CA . ASP A 1 125 ? 17.753 -6.876 -17.510 1.00 88.75 125 ASP A CA 1
ATOM 966 C C . ASP A 1 125 ? 17.801 -8.000 -16.450 1.00 88.75 125 ASP A C 1
ATOM 968 O O . ASP A 1 125 ? 18.783 -8.103 -15.709 1.00 88.75 125 ASP A O 1
ATOM 972 N N . PRO A 1 126 ? 16.777 -8.874 -16.359 1.00 88.62 126 PRO A N 1
ATOM 973 C CA . PRO A 1 126 ? 15.609 -8.987 -17.243 1.00 88.62 126 PRO A CA 1
ATOM 974 C C . PRO A 1 126 ? 14.391 -8.141 -16.812 1.00 88.62 126 PRO A C 1
ATOM 976 O O . PRO A 1 126 ? 13.306 -8.291 -17.379 1.00 88.62 126 PRO A O 1
ATOM 979 N N . VAL A 1 127 ? 14.523 -7.289 -15.787 1.00 90.88 127 VAL A N 1
ATOM 980 C CA . VAL A 1 127 ? 13.414 -6.466 -15.267 1.00 90.88 127 VAL A CA 1
ATOM 981 C C . VAL A 1 127 ? 13.035 -5.383 -16.271 1.00 90.88 127 VAL A C 1
ATOM 983 O O . VAL A 1 127 ? 11.851 -5.144 -16.504 1.00 90.88 127 VAL A O 1
ATOM 986 N N . THR A 1 128 ? 14.025 -4.748 -16.895 1.00 91.56 128 THR A N 1
ATOM 987 C CA . THR A 1 128 ? 13.802 -3.724 -17.917 1.00 91.56 128 THR A CA 1
ATOM 988 C C . THR A 1 128 ? 13.638 -4.322 -19.321 1.00 91.56 128 THR A C 1
ATOM 990 O O . THR A 1 128 ? 14.257 -5.340 -19.610 1.00 91.56 128 THR A O 1
ATOM 993 N N . PRO A 1 129 ? 12.831 -3.712 -20.216 1.00 92.56 129 PRO A N 1
ATOM 994 C CA . PRO A 1 129 ? 11.965 -2.556 -19.975 1.00 92.56 129 PRO A CA 1
ATOM 995 C C . PRO A 1 129 ? 10.793 -2.897 -19.041 1.00 92.56 129 PRO A C 1
ATOM 997 O O . PRO A 1 129 ? 10.088 -3.882 -19.242 1.00 92.56 129 PRO A O 1
ATOM 1000 N N . TRP A 1 130 ? 10.585 -2.050 -18.031 1.00 91.94 130 TRP A N 1
ATOM 1001 C CA . TRP A 1 130 ? 9.504 -2.193 -17.058 1.00 91.94 130 TRP A CA 1
ATOM 1002 C C . TRP A 1 130 ? 8.233 -1.518 -17.572 1.00 91.94 130 TRP A C 1
ATOM 1004 O O . TRP A 1 130 ? 8.245 -0.321 -17.862 1.00 91.94 130 TRP A O 1
ATOM 1014 N N . ASN A 1 131 ? 7.136 -2.269 -17.655 1.00 93.50 131 ASN A N 1
ATOM 1015 C CA . ASN A 1 131 ? 5.811 -1.739 -17.960 1.00 93.50 131 ASN A CA 1
ATOM 1016 C C . ASN A 1 131 ? 4.947 -1.759 -16.696 1.00 93.50 131 ASN A C 1
ATOM 1018 O O . ASN A 1 131 ? 4.387 -2.796 -16.338 1.00 93.50 131 ASN A O 1
ATOM 1022 N N . GLU A 1 132 ? 4.864 -0.627 -16.003 1.00 93.94 132 GLU A N 1
ATOM 1023 C CA . GLU A 1 132 ? 4.054 -0.499 -14.792 1.00 93.94 132 GLU A CA 1
ATOM 1024 C C . GLU A 1 132 ? 2.564 -0.613 -15.115 1.00 93.94 132 GLU A C 1
ATOM 1026 O O . GLU A 1 132 ? 2.066 0.099 -15.971 1.00 93.94 132 GLU A O 1
ATOM 1031 N N . LEU A 1 133 ? 1.836 -1.474 -14.413 1.00 94.56 133 LEU A N 1
ATOM 1032 C CA . LEU A 1 133 ? 0.381 -1.585 -14.506 1.00 94.56 133 LEU A CA 1
ATOM 1033 C C . LEU A 1 133 ? -0.304 -0.746 -13.423 1.00 94.56 133 LEU A C 1
ATOM 1035 O O . LEU A 1 133 ? -1.253 -0.031 -13.721 1.00 94.56 133 LEU A O 1
ATOM 1039 N N . HIS A 1 134 ? 0.208 -0.771 -12.192 1.00 94.44 134 HIS A N 1
ATOM 1040 C CA . HIS A 1 134 ? -0.331 0.009 -11.078 1.00 94.44 134 HIS A CA 1
ATOM 1041 C C . HIS A 1 134 ? 0.794 0.593 -10.220 1.00 94.44 134 HIS A C 1
ATOM 1043 O O . HIS A 1 134 ? 1.804 -0.089 -10.020 1.00 94.44 134 HIS A O 1
ATOM 1049 N N . PRO A 1 135 ? 0.616 1.807 -9.670 1.00 95.19 135 PRO A N 1
ATOM 1050 C CA . PRO A 1 135 ? -0.560 2.683 -9.799 1.00 95.19 135 PRO A CA 1
ATOM 1051 C C . PRO A 1 135 ? -0.695 3.402 -11.157 1.00 95.19 135 PRO A C 1
ATOM 1053 O O . PRO A 1 135 ? -1.760 3.930 -11.454 1.00 95.19 135 PRO A O 1
ATOM 1056 N N . CYS A 1 136 ? 0.350 3.433 -11.991 1.00 93.06 136 CYS A N 1
ATOM 1057 C CA . CYS A 1 136 ? 0.420 4.377 -13.114 1.00 93.06 136 CYS A CA 1
ATOM 1058 C C . CYS A 1 136 ? -0.071 3.888 -14.491 1.00 93.06 136 CYS A C 1
ATOM 1060 O O . CYS A 1 136 ? 0.050 4.635 -15.458 1.00 93.06 136 CYS A O 1
ATOM 1062 N N . HIS A 1 137 ? -0.607 2.670 -14.628 1.00 89.88 137 HIS A N 1
ATOM 1063 C CA . HIS A 1 137 ? -1.260 2.182 -15.861 1.00 89.88 137 HIS A CA 1
ATOM 1064 C C . HIS A 1 137 ? -0.463 2.357 -17.169 1.00 89.88 137 HIS A C 1
ATOM 1066 O O . HIS A 1 137 ? -1.025 2.631 -18.228 1.00 89.88 137 HIS A O 1
ATOM 1072 N N . GLY A 1 138 ? 0.855 2.190 -17.113 1.00 83.81 138 GLY A N 1
ATOM 1073 C CA . GLY A 1 138 ? 1.762 2.286 -18.257 1.00 83.81 138 GLY A CA 1
ATOM 1074 C C . GLY A 1 138 ? 2.175 3.716 -18.603 1.00 83.81 138 GLY A C 1
ATOM 1075 O O . GLY A 1 138 ? 3.032 3.904 -19.462 1.00 83.81 138 GLY A O 1
ATOM 1076 N N . ASP A 1 139 ? 1.624 4.720 -17.915 1.00 83.38 139 ASP A N 1
ATOM 1077 C CA . ASP A 1 139 ? 1.891 6.139 -18.143 1.00 83.38 139 ASP A CA 1
ATOM 1078 C C . ASP A 1 139 ? 2.625 6.767 -16.951 1.00 83.38 139 ASP A C 1
ATOM 1080 O O . ASP A 1 139 ? 2.175 7.713 -16.304 1.00 83.38 139 ASP A O 1
ATOM 1084 N N . ALA A 1 140 ? 3.805 6.223 -16.646 1.00 73.00 140 ALA A N 1
ATOM 1085 C CA . ALA A 1 140 ? 4.643 6.736 -15.563 1.00 73.00 140 ALA A CA 1
ATOM 1086 C C . ALA A 1 140 ? 5.067 8.206 -15.770 1.00 73.00 140 ALA A C 1
ATOM 1088 O O . ALA A 1 140 ? 5.459 8.861 -14.809 1.00 73.00 140 ALA A O 1
ATOM 1089 N N . ALA A 1 141 ? 5.000 8.729 -17.002 1.00 73.19 141 ALA A N 1
ATOM 1090 C CA . ALA A 1 141 ? 5.354 10.110 -17.314 1.00 73.19 141 ALA A CA 1
ATOM 1091 C C . ALA A 1 141 ? 4.284 11.114 -16.853 1.00 73.19 141 ALA A C 1
ATOM 1093 O O . ALA A 1 141 ? 4.640 12.205 -16.412 1.00 73.19 141 ALA A O 1
ATOM 1094 N N . ASN A 1 142 ? 2.998 10.748 -16.920 1.00 79.88 142 ASN A N 1
ATOM 1095 C CA . ASN A 1 142 ? 1.888 11.606 -16.483 1.00 79.88 142 ASN A CA 1
ATOM 1096 C C . ASN A 1 142 ? 1.313 11.221 -15.111 1.00 79.88 142 ASN A C 1
ATOM 1098 O O . ASN A 1 142 ? 0.395 11.869 -14.609 1.00 79.88 142 ASN A O 1
ATOM 1102 N N . CYS A 1 143 ? 1.847 10.177 -14.485 1.00 89.94 143 CYS A N 1
ATOM 1103 C CA . CYS A 1 143 ? 1.434 9.724 -13.167 1.00 89.94 143 CYS A CA 1
ATOM 1104 C C . CYS A 1 143 ? 2.061 10.582 -12.056 1.00 89.94 143 CYS A C 1
ATOM 1106 O O . CYS A 1 143 ? 3.112 10.250 -11.504 1.00 89.94 143 CYS A O 1
ATOM 1108 N N . THR A 1 144 ? 1.428 11.716 -11.749 1.00 94.50 144 THR A N 1
ATOM 1109 C CA . THR A 1 144 ? 1.876 12.617 -10.675 1.00 94.50 144 THR A CA 1
ATOM 1110 C C . THR A 1 144 ? 1.707 11.983 -9.293 1.00 94.50 144 THR A C 1
ATOM 1112 O O . THR A 1 144 ? 0.990 10.994 -9.124 1.00 94.50 144 THR A O 1
ATOM 1115 N N . ASP A 1 145 ? 2.343 12.562 -8.274 1.00 95.00 145 ASP A N 1
ATOM 1116 C CA . ASP A 1 145 ? 2.167 12.110 -6.891 1.00 95.00 145 ASP A CA 1
ATOM 1117 C C . ASP A 1 145 ? 0.698 12.222 -6.442 1.00 95.00 145 ASP A C 1
ATOM 1119 O O . ASP A 1 145 ? 0.209 11.347 -5.733 1.00 95.00 145 ASP A O 1
ATOM 1123 N N . GLU A 1 146 ? -0.045 13.228 -6.913 1.00 95.12 146 GLU A N 1
ATOM 1124 C CA . GLU A 1 146 ? -1.482 13.372 -6.650 1.00 95.12 146 GLU A CA 1
ATOM 1125 C C . GLU A 1 146 ? -2.310 12.264 -7.313 1.00 95.12 146 GLU A C 1
ATOM 1127 O O . GLU A 1 146 ? -3.237 11.743 -6.695 1.00 95.12 146 GLU A O 1
ATOM 1132 N N . ALA A 1 147 ? -1.969 11.865 -8.543 1.00 94.81 147 ALA A N 1
ATOM 1133 C CA . ALA A 1 147 ? -2.634 10.748 -9.214 1.00 94.81 147 ALA A CA 1
ATOM 1134 C C . ALA A 1 147 ? -2.376 9.420 -8.482 1.00 94.81 147 ALA A C 1
ATOM 1136 O O . ALA A 1 147 ? -3.294 8.619 -8.298 1.00 94.81 147 ALA A O 1
ATOM 1137 N N . GLN A 1 148 ? -1.143 9.207 -8.009 1.00 96.50 148 GLN A N 1
ATOM 1138 C CA . GLN A 1 148 ? -0.795 8.044 -7.190 1.00 96.50 148 GLN A CA 1
ATOM 1139 C C . GLN A 1 148 ? -1.524 8.068 -5.838 1.00 96.50 148 GLN A C 1
ATOM 1141 O O . GLN A 1 148 ? -2.029 7.037 -5.395 1.00 96.50 148 GLN A O 1
ATOM 1146 N N . LEU A 1 149 ? -1.624 9.235 -5.197 1.00 96.31 149 LEU A N 1
ATOM 1147 C CA . LEU A 1 149 ? -2.350 9.411 -3.939 1.00 96.31 149 LEU A CA 1
ATOM 1148 C C . LEU A 1 149 ? -3.826 9.040 -4.095 1.00 96.31 149 LEU A C 1
ATOM 1150 O O . LEU A 1 149 ? -4.349 8.275 -3.283 1.00 96.31 149 LEU A O 1
ATOM 1154 N N . GLU A 1 150 ? -4.480 9.534 -5.146 1.00 96.06 150 GLU A N 1
ATOM 1155 C CA . GLU A 1 150 ? -5.882 9.218 -5.429 1.00 96.06 150 GLU A CA 1
ATOM 1156 C C . GLU A 1 150 ? -6.075 7.728 -5.731 1.00 96.06 150 GLU A C 1
ATOM 1158 O O . GLU A 1 150 ? -7.002 7.096 -5.218 1.00 96.06 150 GLU A O 1
ATOM 1163 N N . TYR A 1 151 ? -5.152 7.126 -6.487 1.00 96.38 151 TYR A N 1
ATOM 1164 C CA . TYR A 1 151 ? -5.149 5.683 -6.701 1.00 96.38 151 TYR A CA 1
ATOM 1165 C C . TYR A 1 151 ? -5.097 4.930 -5.364 1.00 96.38 151 TYR A C 1
ATOM 1167 O O . TYR A 1 151 ? -5.960 4.095 -5.089 1.00 96.38 151 TYR A O 1
ATOM 1175 N N . PHE A 1 152 ? -4.140 5.245 -4.486 1.00 97.06 152 PHE A N 1
ATOM 1176 C CA . PHE A 1 152 ? -4.016 4.560 -3.197 1.00 97.06 152 PHE A CA 1
ATOM 1177 C C . PHE A 1 152 ? -5.186 4.834 -2.259 1.00 97.06 152 PHE A C 1
ATOM 1179 O O . PHE A 1 152 ? -5.585 3.935 -1.519 1.00 97.06 152 PHE A O 1
ATOM 1186 N N . ARG A 1 153 ? -5.794 6.019 -2.314 1.00 96.75 153 ARG A N 1
ATOM 1187 C CA . ARG A 1 153 ? -7.001 6.337 -1.544 1.00 96.75 153 ARG A CA 1
ATOM 1188 C C . ARG A 1 153 ? -8.144 5.367 -1.851 1.00 96.75 153 ARG A C 1
ATOM 1190 O O . ARG A 1 153 ? -8.895 5.020 -0.937 1.00 96.75 153 ARG A O 1
ATOM 1197 N N . HIS A 1 154 ? -8.248 4.917 -3.101 1.00 95.44 154 HIS A N 1
ATOM 1198 C CA . HIS A 1 154 ? -9.301 4.011 -3.562 1.00 95.44 154 HIS A CA 1
ATOM 1199 C C . HIS A 1 154 ? -8.922 2.533 -3.573 1.00 95.44 154 HIS A C 1
ATOM 1201 O O . HIS A 1 154 ? -9.801 1.693 -3.402 1.00 95.44 154 HIS A O 1
ATOM 1207 N N . GLN A 1 155 ? -7.648 2.218 -3.795 1.00 95.38 155 GLN A N 1
ATOM 1208 C CA . GLN A 1 155 ? -7.191 0.848 -4.027 1.00 95.38 155 GLN A CA 1
ATOM 1209 C C . GLN A 1 155 ? -6.476 0.234 -2.826 1.00 95.38 155 GLN A C 1
ATOM 1211 O O . GLN A 1 155 ? -6.262 -0.975 -2.811 1.00 95.38 155 GLN A O 1
ATOM 1216 N N . SER A 1 156 ? -6.109 1.026 -1.811 1.00 95.38 156 SER A N 1
ATOM 1217 C CA . SER A 1 156 ? -5.503 0.443 -0.613 1.00 95.38 156 SER A CA 1
ATOM 1218 C C . SER A 1 156 ? -6.536 -0.324 0.206 1.00 95.38 156 SER A C 1
ATOM 1220 O O . SER A 1 156 ? -7.680 0.106 0.374 1.00 95.38 156 SER A O 1
ATOM 1222 N N . PHE A 1 157 ? -6.107 -1.442 0.774 1.00 93.94 157 PHE A N 1
ATOM 1223 C CA . PHE A 1 157 ? -6.931 -2.329 1.592 1.00 93.94 157 PHE A CA 1
ATOM 1224 C C . PHE A 1 157 ? -6.181 -2.721 2.871 1.00 93.94 157 PHE A C 1
ATOM 1226 O O . PHE A 1 157 ? -5.091 -2.228 3.136 1.00 93.94 157 PHE A O 1
ATOM 1233 N N . GLY A 1 158 ? -6.771 -3.568 3.708 1.00 91.44 158 GLY A N 1
ATOM 1234 C CA . GLY A 1 158 ? -6.124 -4.067 4.918 1.00 91.44 158 GLY A CA 1
ATOM 1235 C C . GLY A 1 158 ? -6.766 -5.366 5.381 1.00 91.44 158 GLY A C 1
ATOM 1236 O O . GLY A 1 158 ? -7.923 -5.644 5.053 1.00 91.44 158 GLY A O 1
ATOM 1237 N N . HIS A 1 159 ? -6.001 -6.176 6.109 1.00 93.06 159 HIS A N 1
ATOM 1238 C CA . HIS A 1 159 ? -6.487 -7.436 6.679 1.00 93.06 159 HIS A CA 1
ATOM 1239 C C . HIS A 1 159 ? -5.833 -7.797 8.025 1.00 93.06 159 HIS A C 1
ATOM 1241 O O . HIS A 1 159 ? -6.024 -8.904 8.534 1.00 93.06 159 HIS A O 1
ATOM 1247 N N . HIS A 1 160 ? -5.093 -6.869 8.636 1.00 94.44 160 HIS A N 1
ATOM 1248 C CA . HIS A 1 160 ? -4.381 -7.038 9.902 1.00 94.44 160 HIS A CA 1
ATOM 1249 C C . HIS A 1 160 ? -5.041 -6.270 11.061 1.00 94.44 160 HIS A C 1
ATOM 1251 O O . HIS A 1 160 ? -4.371 -5.783 11.982 1.00 94.44 160 HIS A O 1
ATOM 1257 N N . ALA A 1 161 ? -6.373 -6.196 11.044 1.00 94.19 161 ALA A N 1
ATOM 1258 C CA . ALA A 1 161 ? -7.174 -5.509 12.043 1.00 94.19 161 ALA A CA 1
ATOM 1259 C C . ALA A 1 161 ? -6.792 -5.943 13.463 1.00 94.19 161 ALA A C 1
ATOM 1261 O O . ALA A 1 161 ? -6.812 -7.121 13.825 1.00 94.19 161 ALA A O 1
ATOM 1262 N N . THR A 1 162 ? -6.463 -4.968 14.306 1.00 92.94 162 THR A N 1
ATOM 1263 C CA . THR A 1 162 ? -5.912 -5.237 15.631 1.00 92.94 162 THR A CA 1
ATOM 1264 C C . THR A 1 162 ? -6.394 -4.247 16.686 1.00 92.94 162 THR A C 1
ATOM 1266 O O . THR A 1 162 ? -6.956 -3.179 16.419 1.00 92.94 162 THR A O 1
ATOM 1269 N N . SER A 1 163 ? -6.127 -4.595 17.945 1.00 91.06 163 SER A N 1
ATOM 1270 C CA . SER A 1 163 ? -6.197 -3.674 19.082 1.00 91.06 163 SER A CA 1
ATOM 1271 C C . SER A 1 163 ? -7.590 -3.088 19.358 1.00 91.06 163 SER A C 1
ATOM 1273 O O . SER A 1 163 ? -7.707 -2.006 19.930 1.00 91.06 163 SER A O 1
ATOM 1275 N N . THR A 1 164 ? -8.664 -3.797 18.999 1.00 89.94 164 THR A N 1
ATOM 1276 C CA . THR A 1 164 ? -10.040 -3.495 19.450 1.00 89.94 164 THR A CA 1
ATOM 1277 C C . THR A 1 164 ? -10.193 -3.634 20.968 1.00 89.94 164 THR A C 1
ATOM 1279 O O . THR A 1 164 ? -11.043 -2.985 21.567 1.00 89.94 164 THR A O 1
ATOM 1282 N N . CYS A 1 165 ? -9.322 -4.430 21.591 1.00 88.75 165 CYS A N 1
ATOM 1283 C CA . CYS A 1 165 ? -9.250 -4.680 23.025 1.00 88.75 165 CYS A CA 1
ATOM 1284 C C . CYS A 1 165 ? -7.796 -4.512 23.496 1.00 88.75 165 CYS A C 1
ATOM 1286 O O . CYS A 1 165 ? -7.098 -5.477 23.808 1.00 88.75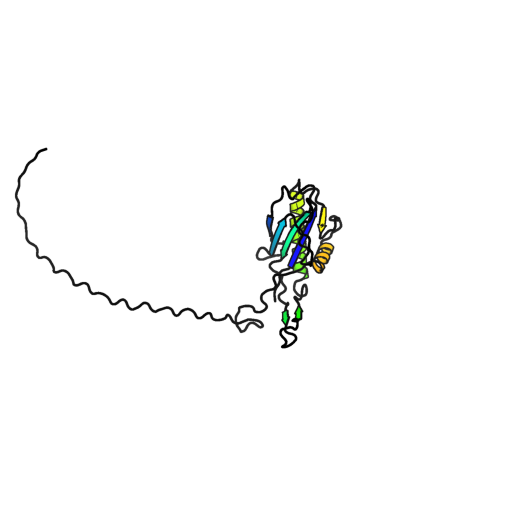 165 CYS A O 1
ATOM 1288 N N . ALA A 1 166 ? -7.293 -3.275 23.460 1.00 86.50 166 ALA A N 1
ATOM 1289 C CA . ALA A 1 166 ? -5.883 -2.993 23.718 1.00 86.50 166 ALA A CA 1
ATOM 1290 C C . ALA A 1 166 ? -5.497 -3.314 25.171 1.00 86.50 166 ALA A C 1
ATOM 1292 O O . ALA A 1 166 ? -6.118 -2.814 26.110 1.00 86.50 166 ALA A O 1
ATOM 1293 N N . ILE A 1 167 ? -4.439 -4.106 25.364 1.00 86.12 167 ILE A N 1
ATOM 1294 C CA . ILE A 1 167 ? -3.894 -4.385 26.697 1.00 86.12 167 ILE A CA 1
ATOM 1295 C C . ILE A 1 167 ? -3.295 -3.093 27.257 1.00 86.12 167 ILE A C 1
ATOM 1297 O O . ILE A 1 167 ? -2.348 -2.541 26.700 1.00 86.12 167 ILE A O 1
ATOM 1301 N N . GLY A 1 168 ? -3.817 -2.619 28.386 1.00 81.56 168 GLY A N 1
ATOM 1302 C CA . GLY A 1 168 ? -3.329 -1.387 28.997 1.00 81.56 168 GLY A CA 1
ATOM 1303 C C . GLY A 1 168 ? -3.902 -1.118 30.380 1.00 81.56 168 GLY A C 1
ATOM 1304 O O . GLY A 1 168 ? -4.661 -1.912 30.939 1.00 81.56 168 GLY A O 1
ATOM 1305 N N . ALA A 1 169 ? -3.508 0.018 30.958 1.00 78.75 169 ALA A N 1
ATOM 1306 C CA . ALA A 1 169 ? -4.083 0.487 32.212 1.00 78.75 169 ALA A CA 1
ATOM 1307 C C . ALA A 1 169 ? -5.594 0.711 32.045 1.00 78.75 169 ALA A C 1
ATOM 1309 O O . ALA A 1 169 ? -6.021 1.319 31.068 1.00 78.75 169 ALA A O 1
ATOM 1310 N N . ALA A 1 170 ? -6.386 0.276 33.027 1.00 68.31 170 ALA A N 1
ATOM 1311 C CA . ALA A 1 170 ? -7.850 0.372 32.988 1.00 68.31 170 ALA A CA 1
ATOM 1312 C C . ALA A 1 170 ? -8.377 1.817 32.882 1.00 68.31 170 ALA A C 1
ATOM 1314 O O . ALA A 1 170 ? -9.513 2.022 32.484 1.00 68.31 170 ALA A O 1
ATOM 1315 N N . ALA A 1 171 ? -7.552 2.812 33.227 1.00 66.75 171 ALA A N 1
ATOM 1316 C CA . ALA A 1 171 ? -7.880 4.230 33.084 1.00 66.75 171 ALA A CA 1
ATOM 1317 C C . ALA A 1 171 ? -7.769 4.746 31.633 1.00 66.75 171 ALA A C 1
ATOM 1319 O O . ALA A 1 171 ? -8.117 5.891 31.363 1.00 66.75 171 ALA A O 1
ATOM 1320 N N . ARG A 1 172 ? -7.260 3.939 30.689 1.00 67.12 172 ARG A N 1
ATOM 1321 C CA . ARG A 1 172 ? -7.256 4.290 29.263 1.00 67.12 172 ARG A CA 1
ATOM 1322 C C . ARG A 1 172 ? -8.679 4.100 28.710 1.00 67.12 172 ARG A C 1
ATOM 1324 O O . ARG A 1 172 ? -9.231 3.024 28.930 1.00 67.12 172 ARG A O 1
ATOM 1331 N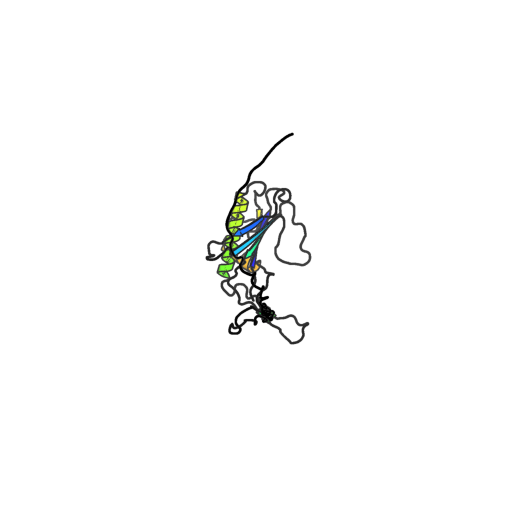 N . PRO A 1 173 ? -9.233 5.055 27.935 1.00 57.12 173 PRO A N 1
ATOM 1332 C CA . PRO A 1 173 ? -10.632 5.039 27.477 1.00 57.12 173 PRO A CA 1
ATOM 1333 C C . PRO A 1 173 ? -11.103 3.771 26.737 1.00 57.12 173 PRO A C 1
ATOM 1335 O O . PRO A 1 173 ? -12.303 3.541 26.637 1.00 57.12 173 PRO A O 1
ATOM 1338 N N . HIS A 1 174 ? -10.185 2.923 26.258 1.00 64.81 174 HIS A N 1
ATOM 1339 C CA . HIS A 1 174 ? -10.477 1.664 25.554 1.00 64.81 174 HIS A CA 1
ATOM 1340 C C . HIS A 1 174 ? -9.559 0.507 25.999 1.00 64.81 174 HIS A C 1
ATOM 1342 O O . HIS A 1 174 ? -9.320 -0.441 25.252 1.00 64.81 174 HIS A O 1
ATOM 1348 N N . GLY A 1 175 ? -8.969 0.614 27.195 1.00 60.69 175 GLY A N 1
ATOM 1349 C CA . GLY A 1 175 ? -8.040 -0.382 27.717 1.00 60.69 175 GLY A CA 1
ATOM 1350 C C . GLY A 1 175 ? -8.769 -1.632 28.195 1.00 60.69 175 GLY A C 1
ATOM 1351 O O . GLY A 1 175 ? -9.460 -1.604 29.212 1.00 60.69 175 GLY A O 1
ATOM 1352 N N . CYS A 1 176 ? -8.552 -2.755 27.521 1.00 69.00 176 CYS A N 1
ATOM 1353 C CA . CYS A 1 176 ? -8.880 -4.046 28.092 1.00 69.00 176 CYS A CA 1
ATOM 1354 C C . CYS A 1 176 ? -7.877 -4.378 29.193 1.00 69.00 176 CYS A C 1
ATOM 1356 O O . CYS A 1 176 ? -6.655 -4.302 29.007 1.00 69.00 176 CYS A O 1
ATOM 1358 N N . ARG A 1 177 ? -8.389 -4.747 30.374 1.00 63.69 177 ARG A N 1
ATOM 1359 C CA . ARG A 1 177 ? -7.524 -5.186 31.470 1.00 63.69 177 ARG A CA 1
ATOM 1360 C C . ARG A 1 177 ? -6.689 -6.360 30.990 1.00 63.69 177 ARG A C 1
ATOM 1362 O O . ARG A 1 177 ? -7.215 -7.343 30.475 1.00 63.69 177 ARG A O 1
ATOM 1369 N N . ARG A 1 178 ? -5.389 -6.292 31.270 1.00 60.22 178 ARG A N 1
ATOM 1370 C CA . ARG A 1 178 ? -4.546 -7.482 31.286 1.00 60.22 178 ARG A CA 1
ATOM 1371 C C . ARG A 1 178 ? -5.241 -8.513 32.177 1.00 60.22 178 ARG A C 1
ATOM 1373 O O . ARG A 1 178 ? -5.430 -8.248 33.366 1.00 60.22 178 ARG A O 1
ATOM 1380 N N . GLN A 1 179 ? -5.613 -9.665 31.623 1.00 54.38 179 GLN A N 1
ATOM 1381 C CA . GLN A 1 179 ? -5.943 -10.822 32.445 1.00 54.38 179 GLN A CA 1
ATOM 1382 C C . GLN A 1 179 ? -4.706 -11.059 33.315 1.00 54.38 179 GLN A C 1
ATOM 1384 O O . GLN A 1 179 ? -3.611 -11.298 32.800 1.00 54.38 179 GLN A O 1
ATOM 1389 N N . GLN A 1 180 ? -4.827 -10.852 34.627 1.00 55.91 180 GLN A N 1
ATOM 1390 C CA . GLN A 1 180 ? -3.753 -11.198 35.544 1.00 55.91 180 GLN A CA 1
ATOM 1391 C C . GLN A 1 180 ? -3.628 -12.717 35.475 1.00 55.91 180 GLN A C 1
ATOM 1393 O O . GLN A 1 180 ? -4.350 -13.419 36.172 1.00 55.91 180 GLN A O 1
ATOM 1398 N N . VAL A 1 181 ? -2.750 -13.229 34.609 1.00 55.03 181 VAL A N 1
ATOM 1399 C CA . VAL A 1 181 ? -2.300 -14.616 34.709 1.00 55.03 181 VAL A CA 1
ATOM 1400 C C . VAL A 1 181 ? -1.732 -14.726 36.121 1.00 55.03 181 VAL A C 1
ATOM 1402 O O . VAL A 1 181 ? -0.784 -13.986 36.425 1.00 55.03 181 VAL A O 1
ATOM 1405 N N . PRO A 1 182 ? -2.328 -15.537 37.015 1.00 51.75 182 PRO A N 1
ATOM 1406 C CA . PRO A 1 182 ? -1.836 -15.656 38.373 1.00 51.75 182 PRO A CA 1
ATOM 1407 C C . PRO A 1 182 ? -0.362 -16.021 38.282 1.00 51.75 182 PRO A C 1
ATOM 1409 O O . PRO A 1 182 ? -0.007 -17.038 37.684 1.00 51.75 182 PRO A O 1
ATOM 1412 N N . ARG A 1 183 ? 0.520 -15.167 38.815 1.00 55.78 183 ARG A N 1
ATOM 1413 C CA . ARG A 1 183 ? 1.923 -15.557 38.939 1.00 55.78 183 ARG A CA 1
ATOM 1414 C C . ARG A 1 183 ? 1.925 -16.848 39.759 1.00 55.78 183 ARG A C 1
ATOM 1416 O O . ARG A 1 183 ? 1.322 -16.835 40.838 1.00 55.78 183 ARG A O 1
ATOM 1423 N N . PRO A 1 184 ? 2.557 -17.941 39.291 1.00 54.31 184 PRO A N 1
ATOM 1424 C CA . PRO A 1 184 ? 2.717 -19.110 40.135 1.00 54.31 184 PRO A CA 1
ATOM 1425 C C . PRO A 1 184 ? 3.354 -18.627 41.436 1.00 54.31 184 PRO A C 1
ATOM 1427 O O . PRO A 1 184 ? 4.336 -17.874 41.408 1.00 54.31 184 PRO A O 1
ATOM 1430 N N . ARG A 1 185 ? 2.727 -18.964 42.571 1.00 58.78 185 ARG A N 1
ATOM 1431 C CA . ARG A 1 185 ? 3.272 -18.625 43.887 1.00 58.78 185 ARG A CA 1
ATOM 1432 C C . ARG A 1 185 ? 4.721 -19.098 43.882 1.00 58.78 185 ARG A C 1
ATOM 1434 O O . ARG A 1 185 ? 4.971 -20.275 43.623 1.00 58.78 185 ARG A O 1
ATOM 1441 N N . ARG A 1 186 ? 5.671 -18.185 44.117 1.00 57.69 186 ARG A N 1
ATOM 1442 C CA . ARG A 1 186 ? 7.050 -18.586 44.402 1.00 57.69 186 ARG A CA 1
ATOM 1443 C C . ARG A 1 186 ? 6.952 -19.571 45.559 1.00 57.69 186 ARG A C 1
ATOM 1445 O O . ARG A 1 186 ? 6.497 -19.186 46.632 1.00 57.69 186 ARG A O 1
ATOM 1452 N N . GLN A 1 187 ? 7.304 -20.830 45.319 1.00 53.06 187 GLN A N 1
ATOM 1453 C CA . GLN A 1 187 ? 7.546 -21.742 46.422 1.00 53.06 187 GLN A CA 1
ATOM 1454 C C . GLN A 1 187 ? 8.687 -21.120 47.224 1.00 53.06 187 GLN A C 1
ATOM 1456 O O . GLN A 1 187 ? 9.758 -20.845 46.674 1.00 53.06 187 GLN A O 1
ATOM 1461 N N . GLU A 1 188 ? 8.426 -20.805 48.491 1.00 49.78 188 GLU A N 1
ATOM 1462 C CA . GLU A 1 188 ? 9.501 -20.481 49.417 1.00 49.78 188 GLU A CA 1
ATOM 1463 C C . GLU A 1 188 ? 10.505 -21.638 49.390 1.00 49.78 188 GLU A C 1
ATOM 1465 O O . GLU A 1 188 ? 10.095 -22.804 49.423 1.00 49.78 188 GLU A O 1
ATOM 1470 N N . PRO A 1 189 ? 11.815 -21.359 49.301 1.00 46.56 189 PRO A N 1
ATOM 1471 C CA . PRO A 1 189 ? 12.799 -22.414 49.415 1.00 46.56 189 PRO A CA 1
ATOM 1472 C C . PRO A 1 189 ? 12.633 -23.055 50.792 1.00 46.56 189 PRO A C 1
ATOM 1474 O O . PRO A 1 189 ? 12.773 -22.383 51.816 1.00 46.56 189 PRO A O 1
ATOM 1477 N N . ALA A 1 190 ? 12.327 -24.355 50.805 1.00 49.91 190 ALA A N 1
ATOM 1478 C CA . ALA A 1 190 ? 12.302 -25.155 52.019 1.00 49.91 190 ALA A CA 1
ATOM 1479 C C . ALA A 1 190 ? 13.569 -24.856 52.827 1.00 49.91 190 ALA A C 1
ATOM 1481 O O . ALA A 1 190 ? 14.688 -24.915 52.301 1.00 49.91 190 ALA A O 1
ATOM 1482 N N . SER A 1 191 ? 13.386 -24.470 54.090 1.00 49.66 191 SER A N 1
ATOM 1483 C CA . SER A 1 191 ? 14.485 -24.121 54.977 1.00 49.66 191 SER A CA 1
ATOM 1484 C C . SER A 1 191 ? 15.516 -25.250 54.964 1.00 49.66 191 SER A C 1
ATOM 1486 O O . SER A 1 191 ? 15.238 -26.398 55.317 1.00 49.66 191 SER A O 1
ATOM 1488 N N . ARG A 1 192 ? 16.734 -24.943 54.503 1.00 53.28 192 ARG A N 1
ATOM 1489 C CA . ARG A 1 192 ? 17.856 -25.881 54.569 1.00 53.28 192 ARG A CA 1
ATOM 1490 C C . ARG A 1 192 ? 18.146 -26.143 56.046 1.00 53.28 192 ARG A C 1
ATOM 1492 O O . ARG A 1 192 ? 18.859 -25.369 56.688 1.00 53.28 192 ARG A O 1
ATOM 1499 N N . ARG A 1 193 ? 17.603 -27.233 56.597 1.00 46.34 193 ARG A N 1
ATOM 1500 C CA . ARG A 1 193 ? 18.069 -27.799 57.866 1.00 46.34 193 ARG A CA 1
ATOM 1501 C C . ARG A 1 193 ? 19.563 -28.072 57.712 1.00 46.34 193 ARG A C 1
ATOM 1503 O O . ARG A 1 193 ? 19.978 -28.922 56.930 1.00 46.34 193 ARG A O 1
ATOM 1510 N N . ARG A 1 194 ? 20.376 -27.297 58.431 1.00 47.75 194 ARG A N 1
ATOM 1511 C CA . ARG A 1 194 ? 21.826 -27.481 58.510 1.00 47.75 194 ARG A CA 1
ATOM 1512 C C . ARG A 1 194 ? 22.099 -28.864 59.105 1.00 47.75 194 ARG A C 1
ATOM 1514 O O . ARG A 1 194 ? 21.854 -29.065 60.292 1.00 47.75 194 ARG A O 1
ATOM 1521 N N . LEU A 1 195 ? 22.634 -29.797 58.316 1.00 41.16 195 LEU A N 1
ATOM 1522 C CA . LEU A 1 195 ? 23.315 -30.957 58.887 1.00 41.16 195 LEU A CA 1
ATOM 1523 C C . LEU A 1 195 ? 24.594 -30.453 59.567 1.00 41.16 195 LEU A C 1
ATOM 1525 O O . LEU A 1 195 ? 25.514 -29.967 58.910 1.00 41.16 195 LEU A O 1
ATOM 1529 N N . ARG A 1 196 ? 24.635 -30.528 60.901 1.00 43.19 196 ARG A N 1
ATOM 1530 C CA . ARG A 1 196 ? 25.868 -30.342 61.671 1.00 43.19 196 ARG A CA 1
ATOM 1531 C C . ARG A 1 196 ? 26.755 -31.566 61.450 1.00 43.19 196 ARG A C 1
ATOM 1533 O O . ARG A 1 196 ? 26.414 -32.660 61.883 1.00 43.19 196 ARG A O 1
ATOM 1540 N N . VAL A 1 197 ? 27.892 -31.363 60.793 1.00 45.16 197 VAL A N 1
ATOM 1541 C CA . VAL A 1 197 ? 28.980 -32.346 60.727 1.00 45.16 197 VAL A CA 1
ATOM 1542 C C . VAL A 1 197 ? 29.742 -32.296 62.062 1.00 45.16 197 VAL A C 1
ATOM 1544 O O . VAL A 1 197 ? 30.133 -31.200 62.473 1.00 45.16 197 VAL A O 1
ATOM 1547 N N . PRO A 1 198 ? 29.946 -33.419 62.774 1.00 38.25 198 PRO A N 1
ATOM 1548 C CA . PRO A 1 198 ? 30.703 -33.419 64.021 1.00 38.25 198 PRO A CA 1
ATOM 1549 C C . PRO A 1 198 ? 32.201 -33.193 63.758 1.00 38.25 198 PRO A C 1
ATOM 1551 O O . PRO A 1 198 ? 32.776 -33.725 62.807 1.00 38.25 198 PRO A O 1
ATOM 1554 N N . ALA A 1 199 ? 32.833 -32.375 64.602 1.00 48.16 199 ALA A N 1
ATOM 1555 C CA . ALA A 1 199 ? 34.240 -32.006 64.488 1.00 48.16 199 ALA A CA 1
ATOM 1556 C C . ALA A 1 199 ? 35.174 -33.196 64.785 1.00 48.16 199 ALA A C 1
ATOM 1558 O O . ALA A 1 199 ? 34.972 -33.937 65.746 1.00 48.16 199 ALA A O 1
ATOM 1559 N N . ARG A 1 200 ? 36.228 -33.352 63.971 1.00 44.62 200 A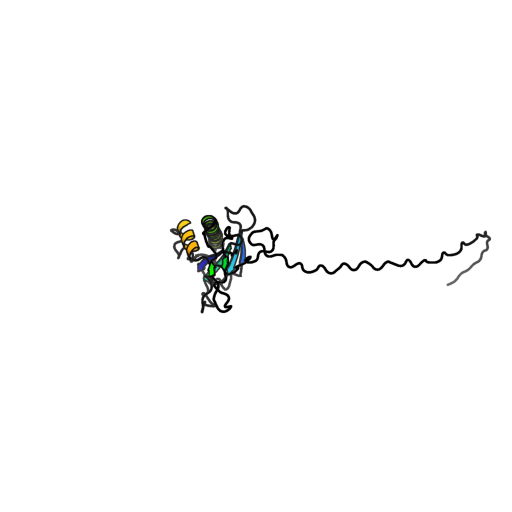RG A N 1
ATOM 1560 C CA . ARG A 1 200 ? 37.307 -34.331 64.192 1.00 44.62 200 ARG A CA 1
ATOM 1561 C C . ARG A 1 200 ? 38.121 -33.980 65.453 1.00 44.62 200 ARG A C 1
ATOM 1563 O O . ARG A 1 200 ? 38.425 -32.802 65.652 1.00 44.62 200 ARG A O 1
ATOM 1570 N N . PRO A 1 201 ? 38.544 -34.966 66.263 1.00 42.66 201 PRO A N 1
ATOM 1571 C CA . PRO A 1 201 ? 39.382 -34.714 67.432 1.00 42.66 201 PRO A CA 1
ATOM 1572 C C . PRO A 1 201 ? 40.822 -34.335 67.041 1.00 42.66 201 PRO A C 1
ATOM 1574 O O . PRO A 1 201 ? 41.382 -34.838 66.063 1.00 42.66 201 PRO A O 1
ATOM 1577 N N . ARG A 1 202 ? 41.415 -33.421 67.823 1.00 42.38 202 ARG A N 1
ATOM 1578 C CA . ARG A 1 202 ? 42.782 -32.892 67.666 1.00 42.38 202 ARG A CA 1
ATOM 1579 C C . ARG A 1 202 ? 43.832 -33.988 67.908 1.00 42.38 202 ARG A C 1
ATOM 1581 O O . ARG A 1 202 ? 43.775 -34.678 68.921 1.00 42.38 202 ARG A O 1
ATOM 1588 N N . ARG A 1 203 ? 44.815 -34.117 67.006 1.00 45.53 203 ARG A N 1
ATOM 1589 C CA . ARG A 1 203 ? 46.003 -34.970 67.195 1.00 45.53 203 ARG A CA 1
ATOM 1590 C C . ARG A 1 203 ? 47.059 -34.247 68.042 1.00 45.53 203 ARG A C 1
ATOM 1592 O O . ARG A 1 203 ? 47.350 -33.080 67.803 1.00 45.53 203 ARG A O 1
ATOM 1599 N N . VAL A 1 204 ? 47.616 -34.973 69.009 1.00 40.81 204 VAL A N 1
ATOM 1600 C CA . VAL A 1 204 ? 48.718 -34.586 69.912 1.00 40.81 204 VAL A CA 1
ATOM 1601 C C . VAL A 1 204 ? 50.066 -34.908 69.232 1.00 40.81 204 VAL A C 1
ATOM 1603 O O . VAL A 1 204 ? 50.128 -35.915 68.522 1.00 40.81 204 VAL A O 1
ATOM 1606 N N . PRO A 1 205 ? 51.138 -34.105 69.397 1.00 44.38 205 PRO A N 1
ATOM 1607 C CA . PRO A 1 205 ? 52.395 -34.299 68.672 1.00 44.38 205 PRO A CA 1
ATOM 1608 C C . PRO A 1 205 ? 53.362 -35.227 69.423 1.00 44.38 205 PRO A C 1
ATOM 1610 O O . PRO A 1 205 ? 53.436 -35.175 70.650 1.00 44.38 205 PRO A O 1
ATOM 1613 N N . ARG A 1 206 ? 54.171 -36.014 68.698 1.00 38.91 206 ARG A N 1
ATOM 1614 C CA . ARG A 1 206 ? 55.427 -36.583 69.221 1.00 38.91 206 ARG A CA 1
ATOM 1615 C C . ARG A 1 206 ? 56.533 -36.643 68.162 1.00 38.91 206 ARG A C 1
ATOM 1617 O O . ARG A 1 206 ? 56.273 -36.853 66.982 1.00 38.91 206 ARG A O 1
ATOM 1624 N N . LEU A 1 207 ? 57.738 -36.391 68.672 1.00 33.34 207 LEU A N 1
ATOM 1625 C CA . LEU A 1 207 ? 59.037 -36.180 68.035 1.00 33.34 207 LEU A CA 1
ATOM 1626 C C . LEU A 1 207 ? 59.680 -37.437 67.409 1.00 33.34 207 LEU A C 1
ATOM 1628 O O . LEU A 1 207 ? 59.316 -38.568 67.713 1.00 33.34 207 LEU A O 1
ATOM 1632 N N . ALA A 1 208 ? 60.686 -37.138 66.579 1.00 38.62 208 ALA A N 1
ATOM 1633 C CA . ALA A 1 208 ? 61.630 -37.943 65.797 1.00 38.62 208 ALA A CA 1
ATOM 1634 C C . ALA A 1 208 ? 62.290 -39.181 66.448 1.00 38.62 208 ALA A C 1
ATOM 1636 O O . ALA A 1 208 ? 62.579 -39.169 67.640 1.00 38.62 208 ALA A O 1
ATOM 1637 N N . HIS A 1 209 ? 62.675 -40.167 65.614 1.00 33.88 209 HIS A N 1
ATOM 1638 C CA . HIS A 1 209 ? 64.086 -40.549 65.373 1.00 33.88 209 HIS A CA 1
ATOM 1639 C C . HIS A 1 209 ? 64.278 -41.558 64.207 1.00 33.88 209 HIS A C 1
ATOM 1641 O O . HIS A 1 209 ? 63.367 -42.290 63.833 1.00 33.88 209 HIS A O 1
ATOM 1647 N N . LEU A 1 210 ? 65.493 -41.510 63.637 1.00 35.94 210 LEU A N 1
ATOM 1648 C CA . LEU A 1 210 ? 66.118 -42.212 62.495 1.00 35.94 210 LEU A CA 1
ATOM 1649 C C . LEU A 1 210 ? 66.088 -43.763 62.505 1.00 35.94 210 LEU A C 1
ATOM 1651 O O . LEU A 1 210 ? 66.259 -44.343 63.569 1.00 35.94 210 LEU A O 1
ATOM 1655 N N . HIS A 1 211 ? 66.095 -44.417 61.321 1.00 35.22 211 HIS A N 1
ATOM 1656 C CA . HIS A 1 211 ? 67.287 -45.092 60.728 1.00 35.22 211 HIS A CA 1
ATOM 1657 C C . HIS A 1 211 ? 67.026 -45.877 59.406 1.00 35.22 211 HIS A C 1
ATOM 1659 O O . HIS A 1 211 ? 66.161 -46.735 59.336 1.00 35.22 211 HIS A O 1
ATOM 1665 N N . HIS A 1 212 ? 67.843 -45.558 58.389 1.00 36.41 212 HIS A N 1
ATOM 1666 C CA . HIS A 1 212 ? 68.617 -46.367 57.414 1.00 36.41 212 HIS A CA 1
ATOM 1667 C C . HIS A 1 212 ? 68.256 -47.791 56.885 1.00 36.41 212 HIS A C 1
ATOM 1669 O O . HIS A 1 212 ? 67.940 -48.701 57.640 1.00 36.41 212 HIS A O 1
ATOM 1675 N N . ARG A 1 213 ? 68.673 -47.970 55.603 1.00 40.38 213 ARG A N 1
ATOM 1676 C CA . ARG A 1 213 ? 68.946 -49.172 54.749 1.00 40.38 213 ARG A CA 1
ATOM 1677 C C . ARG A 1 213 ? 67.739 -49.700 53.953 1.00 40.38 213 ARG A C 1
ATOM 1679 O O . ARG A 1 213 ? 66.668 -49.831 54.513 1.00 40.38 213 ARG A O 1
ATOM 1686 N N . GLY A 1 214 ? 67.814 -50.048 52.665 1.00 36.38 214 GLY A N 1
ATOM 1687 C CA . GLY A 1 214 ? 68.891 -50.118 51.666 1.00 36.38 214 GLY A CA 1
ATOM 1688 C C . GLY A 1 214 ? 68.496 -51.113 50.549 1.00 36.38 214 GLY A C 1
ATOM 1689 O O . GLY A 1 214 ? 67.791 -52.064 50.857 1.00 36.38 214 GLY A O 1
ATOM 1690 N N . GLN A 1 215 ? 69.015 -50.904 49.320 1.00 41.81 215 GLN A N 1
ATOM 1691 C CA . GLN A 1 215 ? 69.087 -51.839 48.159 1.00 41.81 215 GLN A CA 1
ATOM 1692 C C . GLN A 1 215 ? 67.735 -52.230 47.500 1.00 41.81 215 GLN A C 1
ATOM 1694 O O . GLN A 1 215 ? 66.750 -52.412 48.192 1.00 41.81 215 GLN A O 1
ATOM 1699 N N . GLY A 1 216 ? 67.539 -52.378 46.183 1.00 34.66 216 GLY A N 1
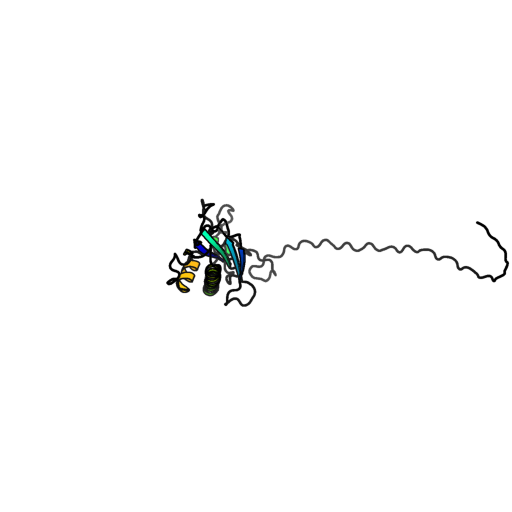ATOM 1700 C CA . GLY A 1 216 ? 68.401 -52.482 45.000 1.00 34.66 216 GLY A CA 1
ATOM 1701 C C . GLY A 1 216 ? 67.881 -53.622 44.090 1.00 34.66 216 GLY A C 1
ATOM 1702 O O . GLY A 1 216 ? 67.501 -54.659 44.621 1.00 34.66 216 GLY A O 1
ATOM 1703 N N . VAL A 1 217 ? 67.996 -53.464 42.755 1.00 42.03 217 VAL A N 1
ATOM 1704 C CA . VAL A 1 217 ? 67.902 -54.504 41.682 1.00 42.03 217 VAL A CA 1
ATOM 1705 C C . VAL A 1 217 ? 66.447 -54.907 41.306 1.00 42.03 217 VAL A C 1
ATOM 1707 O O . VAL A 1 217 ? 65.666 -55.214 42.195 1.00 42.03 217 VAL A O 1
ATOM 1710 N N . ARG A 1 218 ? 65.948 -54.920 40.056 1.00 38.78 218 ARG A N 1
ATOM 1711 C CA . ARG A 1 218 ? 66.473 -54.930 38.671 1.00 38.78 218 ARG A CA 1
ATOM 1712 C C . ARG A 1 218 ? 65.700 -53.952 37.787 1.00 38.78 218 ARG A C 1
ATOM 1714 O O . ARG A 1 218 ? 64.514 -53.716 38.101 1.00 38.78 218 ARG A O 1
#

InterPro domains:
  IPR007867 Glucose-methanol-choline oxidoreductase, C-terminal [PF05199] (73-173)

Radius of gyration: 34.66 Å; chains: 1; bounding box: 97×68×90 Å

Secondary structure (DSSP, 8-state):
-B--EEEEEEEE-SS--TTT---EEEEE--TT--SS--EEEEEES---S---TT--S---SSEEEEEEEESS-S----EEE-SSS-TTSPPEEE--TTTTTHHHHHHHHHHHHHHHHHHHHHH-TTTPSPEEEETTTT-TTT--HHHHHHHHHHH-B----B-TTEES-TTSTTEEPP---PPPP-PPPPP-----PPPPPPPPP-------------

Organism: Colletotrichum higginsianum (strain IMI 349063) (NCBI:txid759273)

Sequence (218 aa):
MAENYEAGVLGLAGDDINLNAGQTGLLLKTPTETGDRNIHAWCGAFALEGFWPGMPNYYGRRQYMCAMAHMQPRSRAGSVRLRSSDPTDTPEINFRFWETGGEEDLRELVDAVNIMRRGFLAAGDPVTPWNELHPCHGDAANCTDEAQLEYFRHQSFGHHATSTCAIGAAARPHGCRRQQVPRPRRQEPASRRRLRVPARPRRVPRLAHLHHRGQGVR